Protein AF-A0A1G3RNL0-F1 (afdb_monomer)

Solvent-accessible surface area (backbone atoms only — not comparable to full-atom values): 10174 Å² total; per-residue (Å²): 135,89,79,86,76,79,91,71,85,85,84,81,86,77,84,69,40,74,34,88,89,33,79,65,44,71,43,81,41,53,29,42,68,69,70,47,73,47,51,53,19,25,31,24,12,44,39,77,86,66,29,38,40,76,25,49,76,77,45,77,43,79,58,47,67,22,69,52,71,56,36,68,46,67,45,64,49,88,63,15,36,33,31,75,53,41,44,34,38,33,44,87,83,47,48,31,38,37,73,46,82,38,38,24,44,66,50,32,53,29,39,43,37,44,79,72,19,38,34,38,42,28,46,74,59,44,37,53,68,72,23,56,31,38,34,36,29,20,44,29,38,58,34,32,24,74,47,64,40,44,18,79,82,40,50,64,39,50,27,34,57,29,21,27,32,29,48,93,49,31,17,38,82,87,38,77,54,52,75,70,56,57,71,55,34,47,100,51,40,44,69,93

Secondary structure (DSSP, 8-state):
-----------------EETTS--EEEEEEB-TTS-EEPTTBEEEE-TTS-EEE--S-EEEEEEE--SS--EEEEE-SS-SBPTT--EEE-SS-EEEE-SSSEEEESEEEEEETTTTEEEEEESSPPPTT-EEEEEE-BPEEEEESS-EETTT--EEEEEEEEEE-GGG-EETTEEPPHHHHHHS-TTEEE-

Nearest PDB structures (foldseek):
  8xqb-assembly1_N1  TM=5.635E-01  e=1.366E-01  Escherichia phage Lambda
  8hdt-assembly1_G  TM=2.704E-01  e=2.461E-01  uncultured cyanophage
  4wz9-assembly1_A  TM=2.207E-01  e=9.863E+00  Anopheles gambiae

Mean predicted aligned error: 10.69 Å

Structure (mmCIF, N/CA/C/O backbone):
data_AF-A0A1G3RNL0-F1
#
_entry.id   AF-A0A1G3RNL0-F1
#
loop_
_atom_site.group_PDB
_atom_site.id
_atom_site.type_symbol
_atom_site.label_atom_id
_atom_site.label_alt_id
_atom_site.label_comp_id
_atom_site.label_asym_id
_atom_site.label_entity_id
_atom_site.label_seq_id
_atom_site.pdbx_PDB_ins_code
_atom_site.Cartn_x
_atom_site.Cartn_y
_atom_site.Cartn_z
_atom_site.occupancy
_atom_site.B_iso_or_equiv
_atom_site.auth_seq_id
_atom_site.auth_comp_id
_atom_site.auth_asym_id
_atom_site.auth_atom_id
_atom_site.pdbx_PDB_model_num
ATOM 1 N N . MET A 1 1 ? -51.703 -22.933 29.403 1.00 53.62 1 MET A N 1
ATOM 2 C CA . MET A 1 1 ? -51.020 -23.002 28.096 1.00 53.62 1 MET A CA 1
ATOM 3 C C . MET A 1 1 ? -50.070 -21.824 28.064 1.00 53.62 1 MET A C 1
ATOM 5 O O . MET A 1 1 ? -50.552 -20.705 28.150 1.00 53.62 1 MET A O 1
ATOM 9 N N . ALA A 1 2 ? -48.761 -22.061 28.114 1.00 51.47 2 ALA A N 1
ATOM 10 C CA . ALA A 1 2 ? -47.782 -20.983 28.012 1.00 51.47 2 ALA A CA 1
ATOM 11 C C . ALA A 1 2 ? -47.508 -20.747 26.525 1.00 51.47 2 ALA A C 1
ATOM 13 O O . ALA A 1 2 ? -47.166 -21.686 25.808 1.00 51.47 2 ALA A O 1
ATOM 14 N N . PHE A 1 3 ? -47.751 -19.526 26.060 1.00 59.12 3 PHE A N 1
ATOM 15 C CA . PHE A 1 3 ? -47.470 -19.100 24.695 1.00 59.12 3 PHE A CA 1
ATOM 16 C C . PHE A 1 3 ? -46.176 -18.289 24.753 1.00 59.12 3 PHE A C 1
ATOM 18 O O . PHE A 1 3 ? -46.194 -17.131 25.164 1.00 59.12 3 PHE A O 1
ATOM 25 N N . ASP A 1 4 ? -45.054 -18.902 24.384 1.00 59.31 4 ASP A N 1
ATOM 26 C CA . ASP A 1 4 ? -43.797 -18.177 24.200 1.00 59.31 4 ASP A CA 1
ATOM 27 C C . ASP A 1 4 ? -43.849 -17.435 22.861 1.00 59.31 4 ASP A C 1
ATOM 29 O O . ASP A 1 4 ? -43.457 -17.943 21.809 1.00 59.31 4 ASP A O 1
ATOM 33 N N . ALA A 1 5 ? -44.390 -16.217 22.889 1.00 59.31 5 ALA A N 1
ATOM 34 C CA . ALA A 1 5 ? -44.370 -15.324 21.741 1.00 59.31 5 ALA A CA 1
ATOM 35 C C . ALA A 1 5 ? -42.960 -14.731 21.583 1.00 59.31 5 ALA A C 1
ATOM 37 O O . ALA A 1 5 ? -42.606 -13.746 22.229 1.00 59.31 5 ALA A O 1
ATOM 38 N N . LYS A 1 6 ? -42.140 -15.316 20.701 1.00 69.31 6 LYS A N 1
ATOM 39 C CA . LYS A 1 6 ? -40.926 -14.651 20.203 1.00 69.31 6 LYS A CA 1
ATOM 40 C C . LYS A 1 6 ? -41.342 -13.403 19.415 1.00 69.31 6 LYS A C 1
ATOM 42 O O . LYS A 1 6 ? -41.788 -13.509 18.278 1.00 69.31 6 LYS A O 1
ATOM 47 N N . LEU A 1 7 ? -41.181 -12.228 20.026 1.00 72.38 7 LEU A N 1
ATOM 48 C CA . LEU A 1 7 ? -41.525 -10.912 19.456 1.00 72.38 7 LEU A CA 1
ATOM 49 C C . LEU A 1 7 ? -40.508 -10.390 18.423 1.00 72.38 7 LEU A C 1
ATOM 51 O O . LEU A 1 7 ? -40.669 -9.295 17.893 1.00 72.38 7 LEU A O 1
ATOM 55 N N . GLY A 1 8 ? -39.471 -11.172 18.122 1.00 72.44 8 GLY A N 1
ATOM 56 C CA . GLY A 1 8 ? -38.464 -10.852 17.118 1.00 72.44 8 GLY A CA 1
ATOM 57 C C . GLY A 1 8 ? -37.102 -11.431 17.478 1.00 72.44 8 GLY A C 1
ATOM 58 O O . GLY A 1 8 ? -36.802 -11.698 18.641 1.00 72.44 8 GLY A O 1
ATOM 59 N N . THR A 1 9 ? -36.276 -11.640 16.462 1.00 71.00 9 THR A N 1
ATOM 60 C CA . THR A 1 9 ? -34.857 -11.968 16.611 1.00 71.00 9 THR A CA 1
ATOM 61 C C . THR A 1 9 ? -34.049 -10.776 16.133 1.00 71.00 9 THR A C 1
ATOM 63 O O . THR A 1 9 ? -34.143 -10.401 14.967 1.00 71.00 9 THR A O 1
ATOM 66 N N . GLN A 1 10 ? -33.261 -10.184 17.025 1.00 70.88 10 GLN A N 1
ATOM 67 C CA . GLN A 1 10 ? -32.266 -9.185 16.659 1.00 70.88 10 GLN A CA 1
ATOM 68 C C . GLN A 1 10 ? -30.926 -9.900 16.490 1.00 70.88 10 GLN A C 1
ATOM 70 O O . GLN A 1 10 ? -30.454 -10.559 17.414 1.00 70.88 10 GLN A O 1
ATOM 75 N N . SER A 1 11 ? -30.339 -9.800 15.301 1.00 64.19 11 SER A N 1
ATOM 76 C CA . SER A 1 11 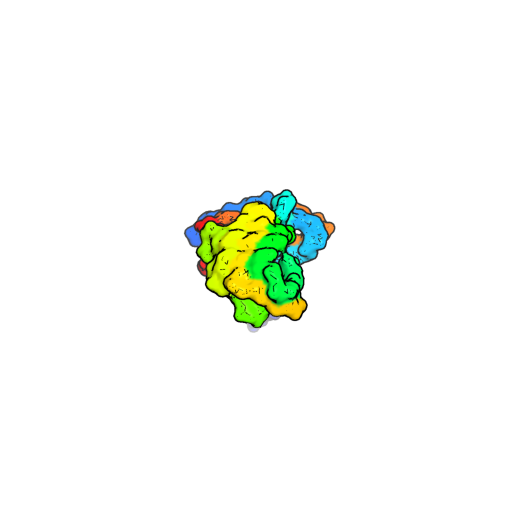? -28.976 -10.262 15.057 1.00 64.19 11 SER A CA 1
ATOM 77 C C . SER A 1 11 ? -28.041 -9.078 15.246 1.00 64.19 11 SER A C 1
ATOM 79 O O . SER A 1 11 ? -28.115 -8.112 14.489 1.00 64.19 11 SER A O 1
ATOM 81 N N . VAL A 1 12 ? -27.186 -9.139 16.261 1.00 66.19 12 VAL A N 1
ATOM 82 C CA . VAL A 1 12 ? -26.101 -8.174 16.454 1.00 66.19 12 VAL A CA 1
ATOM 83 C C . VAL A 1 12 ? -24.863 -8.785 15.813 1.00 66.19 12 VAL A C 1
ATOM 85 O O . VAL A 1 12 ? -24.339 -9.780 16.305 1.00 66.19 12 VAL A O 1
ATOM 88 N N . ILE A 1 13 ? -24.442 -8.235 14.676 1.00 63.00 13 ILE A N 1
ATOM 89 C CA . ILE A 1 13 ? -23.173 -8.603 14.045 1.00 63.00 13 ILE A CA 1
ATOM 90 C C . ILE A 1 13 ? -22.143 -7.619 14.585 1.00 63.00 13 ILE A C 1
ATOM 92 O O . ILE A 1 13 ? -21.995 -6.524 14.048 1.00 63.00 13 ILE A O 1
ATOM 96 N N . ASP A 1 14 ? -21.490 -7.985 15.684 1.00 66.62 14 ASP A N 1
ATOM 97 C CA . ASP A 1 14 ? -20.349 -7.226 16.185 1.00 66.62 14 ASP A CA 1
ATOM 98 C C . ASP A 1 14 ? -19.080 -7.723 15.484 1.00 66.62 14 ASP A C 1
ATOM 100 O O . ASP A 1 14 ? -18.771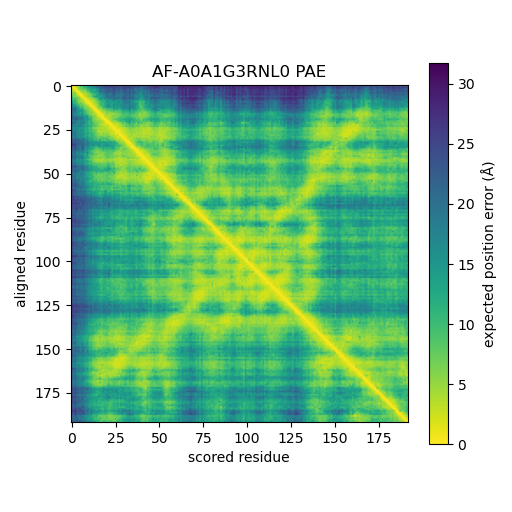 -8.919 15.501 1.00 66.62 14 ASP A O 1
ATOM 104 N N . LYS A 1 15 ? -18.372 -6.819 14.805 1.00 70.56 15 LYS A N 1
ATOM 105 C CA . LYS A 1 15 ? -17.117 -7.146 14.121 1.00 70.56 15 LYS A CA 1
ATOM 106 C C . LYS A 1 15 ? -15.966 -6.888 15.077 1.00 70.56 15 LYS A C 1
ATOM 108 O O . LYS A 1 15 ? -15.415 -5.791 15.132 1.00 70.56 15 LYS A O 1
ATOM 113 N N . GLN A 1 16 ? -15.589 -7.916 15.826 1.00 76.94 16 GLN A N 1
ATOM 114 C CA . GLN A 1 16 ? -14.425 -7.840 16.695 1.00 76.94 16 GLN A CA 1
A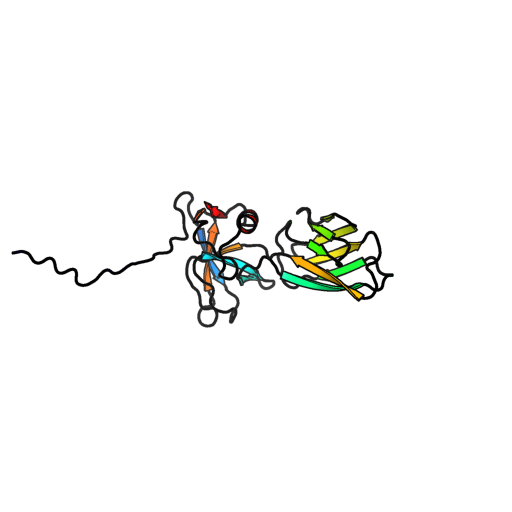TOM 115 C C . GLN A 1 16 ? -13.138 -7.839 15.857 1.00 76.94 16 GLN A C 1
ATOM 117 O O . GLN A 1 16 ? -12.805 -8.828 15.206 1.00 76.94 16 GLN A O 1
ATOM 122 N N . ILE A 1 17 ? -12.409 -6.722 15.885 1.00 78.38 17 ILE A N 1
ATOM 123 C CA . ILE A 1 17 ? -11.127 -6.578 15.177 1.00 78.38 17 ILE A CA 1
ATOM 124 C C . ILE A 1 17 ? -9.950 -7.022 16.052 1.00 78.38 17 ILE A C 1
ATOM 126 O O . ILE A 1 17 ? -9.001 -7.613 15.549 1.00 78.38 17 ILE A O 1
ATOM 130 N N . ILE A 1 18 ? -10.012 -6.774 17.364 1.00 78.81 18 ILE A N 1
ATOM 131 C CA . ILE A 1 18 ? -8.923 -7.079 18.301 1.00 78.81 18 ILE A CA 1
ATOM 132 C C . ILE A 1 18 ? -9.018 -8.532 18.769 1.00 78.81 18 ILE A C 1
ATOM 134 O O . ILE A 1 18 ? -10.003 -8.926 19.402 1.00 78.81 18 ILE A O 1
ATOM 138 N N . ASN A 1 19 ? -7.960 -9.302 18.529 1.00 78.75 19 ASN A N 1
ATOM 139 C CA . ASN A 1 19 ? -7.766 -10.611 19.134 1.00 78.75 19 ASN A CA 1
ATOM 140 C C . ASN A 1 19 ? -7.051 -10.433 20.490 1.00 78.75 19 ASN A C 1
ATOM 142 O O . ASN A 1 19 ? -6.077 -9.693 20.590 1.00 78.75 19 ASN A O 1
ATOM 146 N N . GLY A 1 20 ? -7.533 -11.102 21.542 1.00 77.69 20 GLY A N 1
ATOM 147 C CA . GLY A 1 20 ? -6.965 -11.019 22.895 1.00 77.69 20 GLY A CA 1
ATOM 148 C C . GLY A 1 20 ? -5.674 -11.818 23.111 1.00 77.69 20 GLY A C 1
ATOM 149 O O . GLY A 1 20 ? -5.207 -11.894 24.244 1.00 77.69 20 GLY A O 1
ATOM 150 N N . THR A 1 21 ? -5.113 -12.434 22.065 1.00 81.56 21 THR A N 1
ATOM 151 C CA . THR A 1 21 ? -3.887 -13.249 22.149 1.00 81.56 21 THR A CA 1
ATOM 152 C C . THR A 1 21 ? -2.658 -12.399 22.480 1.00 81.56 21 THR A C 1
ATOM 154 O O . THR A 1 21 ? -1.793 -12.844 23.232 1.00 81.56 21 THR A O 1
ATOM 157 N N . HIS A 1 22 ? -2.602 -11.159 21.987 1.00 75.44 22 HIS A N 1
ATOM 158 C CA . HIS A 1 22 ? -1.606 -10.166 22.376 1.00 75.44 22 HIS A CA 1
ATOM 159 C C . HIS A 1 22 ? -2.281 -8.819 22.673 1.00 75.44 22 HIS A C 1
ATOM 161 O O . HIS A 1 22 ? -3.172 -8.420 21.917 1.00 75.44 22 HIS A O 1
ATOM 167 N N . PRO A 1 23 ? -1.866 -8.083 23.727 1.00 79.62 23 PRO A N 1
ATOM 168 C CA . PRO A 1 23 ? -2.408 -6.760 24.013 1.00 79.62 23 PRO A CA 1
ATOM 169 C C . PRO A 1 23 ? -2.321 -5.848 22.788 1.00 79.62 23 PRO A C 1
ATOM 171 O O . PRO A 1 23 ? -1.245 -5.678 22.208 1.00 79.62 23 PRO A O 1
ATOM 174 N N . ALA A 1 24 ? -3.460 -5.272 22.404 1.00 82.31 24 ALA A N 1
ATOM 175 C CA . ALA A 1 24 ? -3.522 -4.309 21.320 1.00 82.31 24 ALA A CA 1
ATOM 176 C C . ALA A 1 24 ? -3.282 -2.889 21.840 1.00 82.31 24 ALA A C 1
ATOM 178 O O . ALA A 1 24 ? -3.917 -2.459 22.806 1.00 82.31 24 ALA A O 1
ATOM 179 N N . ILE A 1 25 ? -2.392 -2.152 21.177 1.00 83.44 25 ILE A N 1
ATOM 180 C CA . ILE A 1 25 ? -2.199 -0.720 21.400 1.00 83.44 25 ILE A CA 1
ATOM 181 C C . ILE A 1 25 ? -2.961 0.015 20.305 1.00 83.44 25 ILE A C 1
ATOM 183 O O . ILE A 1 25 ? -2.643 -0.096 19.120 1.00 83.44 25 ILE A O 1
ATOM 187 N N . VAL A 1 26 ? -3.981 0.761 20.727 1.00 86.19 26 VAL A N 1
ATOM 188 C CA . VAL A 1 26 ? -4.791 1.605 19.849 1.00 86.19 26 VAL A CA 1
ATOM 189 C C . VAL A 1 26 ? -4.371 3.049 20.061 1.00 86.19 26 VAL A C 1
ATOM 191 O O . VAL A 1 26 ? -4.507 3.569 21.170 1.00 86.19 26 VAL A O 1
ATOM 194 N N . LEU A 1 27 ? -3.888 3.693 19.004 1.00 83.69 27 LEU A N 1
ATOM 195 C CA . LEU A 1 27 ? -3.550 5.111 19.011 1.00 83.69 27 LEU A CA 1
ATOM 196 C C . LEU A 1 27 ? -4.592 5.903 18.210 1.00 83.69 27 LEU A C 1
ATOM 198 O O . LEU A 1 27 ? -5.032 5.440 17.153 1.00 83.69 27 LEU A O 1
ATOM 202 N N . PRO A 1 28 ? -5.017 7.079 18.701 1.00 84.19 28 PRO A N 1
ATOM 203 C CA . PRO A 1 28 ? -5.687 8.054 17.859 1.00 84.19 28 PRO A CA 1
ATOM 204 C C . PRO A 1 28 ? -4.645 8.658 16.914 1.00 84.19 28 PRO A C 1
ATOM 206 O O . PRO A 1 28 ? -3.642 9.202 17.375 1.00 84.19 28 PRO A O 1
ATOM 209 N N . LEU A 1 29 ? -4.867 8.529 15.613 1.00 83.38 29 LEU A N 1
ATOM 210 C CA . LEU A 1 29 ? -4.020 9.119 14.581 1.00 83.38 29 LEU A CA 1
ATOM 211 C C . LEU A 1 29 ? -4.857 10.049 13.710 1.00 83.38 29 LEU A C 1
ATOM 213 O O . LEU A 1 29 ? -6.042 9.787 13.477 1.00 83.38 29 LEU A O 1
ATOM 217 N N . ASP A 1 30 ? -4.229 11.125 13.250 1.00 84.44 30 ASP A N 1
ATOM 218 C CA . ASP A 1 30 ? -4.857 12.081 12.350 1.00 84.44 30 ASP A CA 1
ATOM 219 C C . ASP A 1 30 ? -5.070 11.428 10.983 1.00 84.44 30 ASP A C 1
ATOM 221 O O . ASP A 1 30 ? -4.194 10.753 10.442 1.00 84.44 30 ASP A O 1
ATOM 225 N N . MET A 1 31 ? -6.280 11.567 10.458 1.00 80.06 31 MET A N 1
ATOM 226 C CA . MET A 1 31 ? -6.686 11.027 9.169 1.00 80.06 31 MET A CA 1
ATOM 227 C C . MET A 1 31 ? -6.782 12.153 8.160 1.00 80.06 31 MET A C 1
ATOM 229 O O . MET A 1 31 ? -7.230 13.256 8.486 1.00 80.06 31 MET A O 1
ATOM 233 N N . LYS A 1 32 ? -6.425 11.848 6.916 1.00 80.00 32 LYS A N 1
ATOM 234 C CA . LYS A 1 32 ? -6.533 12.805 5.822 1.00 80.00 32 LYS A CA 1
ATOM 235 C C . LYS A 1 32 ? -7.990 13.230 5.652 1.00 80.00 32 LYS A C 1
ATOM 237 O O . LYS A 1 32 ? -8.865 12.382 5.469 1.00 80.00 32 LYS A O 1
ATOM 242 N N . ALA A 1 33 ? -8.241 14.535 5.719 1.00 71.62 33 ALA A N 1
ATOM 243 C CA . ALA A 1 33 ? -9.573 15.091 5.506 1.00 71.62 33 ALA A CA 1
ATOM 244 C C . ALA A 1 33 ? -10.078 14.769 4.087 1.00 71.62 33 ALA A C 1
ATOM 246 O O . ALA A 1 33 ? -9.291 14.719 3.142 1.00 71.62 33 ALA A O 1
ATOM 247 N N . ASP A 1 34 ? -11.388 14.551 3.953 1.00 71.44 34 ASP A N 1
ATOM 248 C CA . ASP A 1 34 ? -12.074 14.284 2.677 1.00 71.44 34 ASP A CA 1
ATOM 249 C C . ASP A 1 34 ? -11.615 13.021 1.918 1.00 71.44 34 ASP A C 1
ATOM 251 O O . ASP A 1 34 ? -11.899 12.856 0.732 1.00 71.44 34 ASP A O 1
ATOM 255 N N . ASN A 1 35 ? -10.981 12.070 2.602 1.00 67.19 35 ASN A N 1
ATOM 256 C CA . ASN A 1 35 ? -10.551 10.788 2.038 1.00 67.19 35 ASN A CA 1
ATOM 257 C C . ASN A 1 35 ? -11.654 9.699 2.034 1.00 67.19 35 ASN A C 1
ATOM 259 O O . ASN A 1 35 ? -11.375 8.500 1.995 1.00 67.19 35 ASN A O 1
ATOM 263 N N . GLY A 1 36 ? -12.925 10.102 2.116 1.00 72.06 36 GLY A N 1
ATOM 264 C CA . GLY A 1 36 ? -14.083 9.206 2.156 1.00 72.06 36 GLY A CA 1
ATOM 265 C C . GLY A 1 36 ? -14.341 8.531 3.513 1.00 72.06 36 GLY A C 1
ATOM 266 O O . GLY A 1 36 ? -13.799 8.903 4.556 1.00 72.06 36 GLY A O 1
ATOM 267 N N . SER A 1 37 ? -15.235 7.542 3.526 1.00 74.69 37 SER A N 1
ATOM 268 C CA . SER A 1 37 ? -15.530 6.747 4.725 1.00 74.69 37 SER A CA 1
ATOM 269 C C . SER A 1 37 ? -14.654 5.496 4.767 1.00 74.69 37 SER A C 1
ATOM 271 O O . SER A 1 37 ? -14.747 4.645 3.884 1.00 74.69 37 SER A O 1
ATOM 273 N N . ILE A 1 38 ? -13.837 5.370 5.812 1.00 79.88 38 ILE A N 1
ATOM 274 C CA . ILE A 1 38 ? -12.960 4.220 6.051 1.00 79.88 38 ILE A CA 1
ATOM 275 C C . ILE A 1 38 ? -13.669 3.277 7.023 1.00 79.88 38 ILE A C 1
ATOM 277 O O . ILE A 1 38 ? -14.066 3.678 8.119 1.00 79.88 38 ILE A O 1
ATOM 281 N N . ASN A 1 39 ? -13.871 2.024 6.618 1.00 79.75 39 ASN A N 1
ATOM 282 C CA . ASN A 1 39 ? -14.649 1.058 7.395 1.00 79.75 39 ASN A CA 1
ATOM 283 C C . ASN A 1 39 ? -13.854 0.472 8.571 1.00 79.75 39 ASN A C 1
ATOM 285 O O . ASN A 1 39 ? -12.629 0.370 8.535 1.00 79.75 39 ASN A O 1
ATOM 289 N N . VAL A 1 40 ? -14.563 0.008 9.605 1.00 78.94 40 VAL A N 1
ATOM 290 C CA . VAL A 1 40 ? -13.962 -0.821 10.660 1.00 78.94 40 VAL A CA 1
ATOM 291 C C . VAL A 1 40 ? -13.281 -2.058 10.063 1.00 78.94 40 VAL A C 1
ATOM 293 O O . VAL A 1 40 ? -13.846 -2.730 9.198 1.00 78.94 40 VAL A O 1
ATOM 296 N N . GLY A 1 41 ? -12.068 -2.356 10.529 1.00 76.31 41 GLY A N 1
ATOM 297 C CA . GLY A 1 41 ? -11.235 -3.438 10.008 1.00 76.31 41 GLY A CA 1
ATOM 298 C C . GLY A 1 41 ? -10.428 -3.066 8.764 1.00 76.31 41 GLY A C 1
ATOM 299 O O . GLY A 1 41 ? -9.632 -3.880 8.309 1.00 76.31 41 GLY A O 1
ATOM 300 N N . GLN A 1 42 ? -10.583 -1.859 8.213 1.00 81.75 42 GLN A N 1
ATOM 301 C CA . GLN A 1 42 ? -9.798 -1.440 7.058 1.00 81.75 42 GLN A CA 1
ATOM 302 C C . GLN A 1 42 ? -8.342 -1.154 7.450 1.00 81.75 42 GLN A C 1
ATOM 304 O O . GLN A 1 42 ? -8.071 -0.478 8.448 1.00 81.75 42 GLN A O 1
ATOM 309 N N . MET A 1 43 ? -7.414 -1.695 6.663 1.00 82.00 43 MET A N 1
ATOM 310 C CA . MET A 1 43 ? -5.992 -1.404 6.746 1.00 82.00 43 MET A CA 1
ATOM 311 C C . MET A 1 43 ? -5.739 0.035 6.338 1.00 82.00 43 MET A C 1
ATOM 313 O O . MET A 1 43 ? -6.362 0.568 5.413 1.00 82.00 43 MET A O 1
ATOM 317 N N . VAL A 1 44 ? -4.790 0.646 7.026 1.00 83.88 44 VAL A N 1
ATOM 318 C CA . VAL A 1 44 ? -4.396 2.016 6.761 1.00 83.88 44 VAL A CA 1
ATOM 319 C C . VAL A 1 44 ? -2.900 2.170 6.648 1.00 83.88 44 VAL A C 1
ATOM 321 O O . VAL A 1 44 ? -2.134 1.438 7.271 1.00 83.88 44 VAL A O 1
ATOM 324 N N . ALA A 1 45 ? -2.515 3.151 5.849 1.00 82.19 45 ALA A N 1
ATOM 325 C CA . ALA A 1 45 ? -1.151 3.577 5.620 1.00 82.19 45 ALA A CA 1
ATOM 326 C C . ALA A 1 45 ? -1.023 5.066 5.956 1.00 82.19 45 ALA A C 1
ATOM 328 O O . ALA A 1 45 ? -2.022 5.784 6.023 1.00 82.19 45 ALA A O 1
ATOM 329 N N . LYS A 1 46 ? 0.205 5.533 6.173 1.00 80.94 46 LYS A N 1
ATOM 330 C CA . LYS A 1 46 ? 0.492 6.971 6.225 1.00 80.94 46 LYS A CA 1
ATOM 331 C C . LYS A 1 46 ? 0.745 7.492 4.821 1.00 80.94 46 LYS A C 1
ATOM 333 O O . LYS A 1 46 ? 1.381 6.809 4.022 1.00 80.94 46 LYS A O 1
ATOM 338 N N . ASP A 1 47 ? 0.274 8.699 4.553 1.00 78.00 47 ASP A N 1
ATOM 339 C CA . ASP A 1 47 ? 0.652 9.451 3.368 1.00 78.00 47 ASP A CA 1
ATOM 340 C C . ASP A 1 47 ? 1.929 10.278 3.596 1.00 78.00 47 ASP A C 1
ATOM 342 O O . ASP A 1 47 ? 2.544 10.271 4.670 1.00 78.00 47 ASP A O 1
ATOM 346 N N . SER A 1 48 ? 2.313 11.024 2.563 1.00 68.50 48 SER A N 1
ATOM 347 C CA . SER A 1 48 ? 3.482 11.900 2.537 1.00 68.50 48 SER A CA 1
ATOM 348 C C . SER A 1 48 ? 3.478 13.017 3.586 1.00 68.50 48 SER A C 1
ATOM 350 O O . SER A 1 48 ? 4.549 13.514 3.946 1.00 68.50 48 SER A O 1
ATOM 352 N N . ASN A 1 49 ? 2.301 13.403 4.084 1.00 71.69 49 ASN A N 1
ATOM 353 C CA . ASN A 1 49 ? 2.123 14.406 5.131 1.00 71.69 49 ASN A CA 1
ATOM 354 C C . ASN A 1 49 ? 2.093 13.781 6.535 1.00 71.69 49 ASN A C 1
ATOM 356 O O . ASN A 1 49 ? 2.112 14.507 7.528 1.00 71.69 49 ASN A O 1
ATOM 360 N N . GLY A 1 50 ? 2.107 12.447 6.625 1.00 71.88 50 GLY A N 1
ATOM 361 C CA . GLY A 1 50 ? 1.959 11.703 7.871 1.00 71.88 50 GLY A CA 1
ATOM 362 C C . GLY A 1 50 ? 0.503 11.473 8.276 1.00 71.88 50 GLY A C 1
ATOM 363 O O . GLY A 1 50 ? 0.276 10.929 9.359 1.00 71.88 50 GLY A O 1
ATOM 364 N N . ASP A 1 51 ? -0.452 11.842 7.419 1.00 81.94 51 ASP A N 1
ATOM 365 C CA . ASP A 1 51 ? -1.875 11.626 7.647 1.00 81.94 51 ASP A CA 1
ATOM 366 C C . ASP A 1 51 ? -2.253 10.186 7.294 1.00 81.94 51 ASP A C 1
ATOM 368 O O . ASP A 1 51 ? -1.702 9.568 6.380 1.00 81.94 51 ASP A O 1
ATOM 372 N N . ILE A 1 52 ? -3.226 9.636 8.012 1.00 82.12 52 ILE A N 1
ATOM 373 C CA . ILE A 1 52 ? -3.707 8.281 7.773 1.00 82.12 52 ILE A CA 1
ATOM 374 C C . ILE A 1 52 ? -4.661 8.246 6.576 1.00 82.12 52 ILE A C 1
ATOM 376 O O . ILE A 1 52 ? -5.660 8.969 6.519 1.00 82.12 52 ILE A O 1
ATOM 380 N N . VAL A 1 53 ? -4.358 7.351 5.635 1.00 82.25 53 VAL A N 1
ATOM 381 C CA . VAL A 1 53 ? -5.134 7.054 4.430 1.00 82.25 53 VAL A CA 1
ATOM 382 C C . VAL A 1 53 ? -5.449 5.560 4.341 1.00 82.25 53 VAL A C 1
ATOM 384 O O . VAL A 1 53 ? -4.815 4.732 4.998 1.00 82.25 53 VAL A O 1
ATOM 387 N N . ALA A 1 54 ? -6.444 5.197 3.530 1.00 80.31 54 ALA A N 1
ATOM 388 C CA . ALA A 1 54 ? -6.702 3.798 3.206 1.00 80.31 54 ALA A CA 1
ATOM 389 C C . ALA A 1 54 ? -5.441 3.154 2.607 1.00 80.31 54 ALA A C 1
ATOM 391 O O . ALA A 1 54 ? -4.808 3.736 1.729 1.00 80.31 54 ALA A O 1
ATOM 392 N N . TYR A 1 55 ? -5.073 1.971 3.101 1.00 80.94 55 TYR A N 1
ATOM 393 C CA . TYR A 1 55 ? -4.001 1.192 2.491 1.00 80.94 55 TYR A CA 1
ATOM 394 C C . TYR A 1 55 ? -4.468 0.689 1.125 1.00 80.94 55 TYR A C 1
ATOM 396 O O . TYR A 1 55 ? -5.567 0.133 1.006 1.00 80.94 55 TYR A O 1
ATOM 404 N N . ASP A 1 56 ? -3.604 0.901 0.141 1.00 76.81 56 ASP A N 1
ATOM 405 C CA . ASP A 1 56 ? -3.738 0.430 -1.225 1.00 76.81 56 ASP A CA 1
ATOM 406 C C . ASP A 1 56 ? -2.483 -0.378 -1.568 1.00 76.81 56 ASP A C 1
ATOM 408 O O . ASP A 1 56 ? -1.360 0.009 -1.210 1.00 76.81 56 ASP A O 1
ATOM 412 N N . ASN A 1 57 ? -2.706 -1.540 -2.170 1.00 75.06 57 ASN A N 1
ATOM 413 C CA . ASN A 1 57 ? -1.682 -2.516 -2.501 1.00 75.06 57 ASN A CA 1
ATOM 414 C C . ASN A 1 57 ? -1.375 -2.595 -3.997 1.00 75.06 57 ASN A C 1
ATOM 416 O O . ASN A 1 57 ? -0.482 -3.362 -4.356 1.00 75.06 57 ASN A O 1
ATOM 420 N N . ASP A 1 58 ? -2.087 -1.827 -4.822 1.00 73.56 58 ASP A N 1
ATOM 421 C CA . ASP A 1 58 ? -2.007 -1.882 -6.280 1.00 73.56 58 ASP A CA 1
ATOM 422 C C . ASP A 1 58 ? -2.021 -0.462 -6.867 1.00 73.56 58 ASP A C 1
ATOM 424 O O . ASP A 1 58 ? -2.913 -0.064 -7.616 1.00 73.56 58 ASP A O 1
ATOM 428 N N . ILE A 1 59 ? -1.054 0.357 -6.439 1.00 79.00 59 ILE A N 1
ATOM 429 C CA . ILE A 1 59 ? -0.905 1.722 -6.940 1.00 79.00 59 ILE A CA 1
ATOM 430 C C . ILE A 1 59 ? -0.052 1.667 -8.198 1.00 79.00 59 ILE A C 1
ATOM 432 O O . ILE A 1 59 ? 1.147 1.400 -8.126 1.00 79.00 59 ILE A O 1
ATOM 436 N N . GLU A 1 60 ? -0.677 1.942 -9.336 1.00 80.00 60 GLU A N 1
ATOM 437 C CA . GLU A 1 60 ? -0.007 2.077 -10.625 1.00 80.00 60 GLU A CA 1
ATOM 438 C C . GLU A 1 60 ? 0.414 3.535 -10.850 1.00 80.00 60 GLU A C 1
ATOM 440 O O . GLU A 1 60 ? -0.389 4.465 -10.736 1.00 80.00 60 GLU A O 1
ATOM 445 N N . GLU A 1 61 ? 1.684 3.740 -11.186 1.00 80.38 61 GLU A N 1
ATOM 446 C CA . GLU A 1 61 ? 2.238 5.036 -11.552 1.00 80.38 61 GLU A CA 1
ATOM 447 C C . GLU A 1 61 ? 3.090 4.916 -12.813 1.00 80.38 61 GLU A C 1
ATOM 449 O O . GLU A 1 61 ? 3.980 4.072 -12.918 1.00 80.38 61 GLU A O 1
ATOM 454 N N . ASP A 1 62 ? 2.808 5.786 -13.776 1.00 82.06 62 ASP A N 1
ATOM 455 C CA . ASP A 1 62 ? 3.563 5.865 -15.018 1.00 82.06 62 ASP A CA 1
ATOM 456 C C . ASP A 1 62 ? 4.908 6.576 -14.780 1.00 82.06 62 ASP A C 1
ATOM 458 O O . ASP A 1 62 ? 4.965 7.707 -14.286 1.00 82.06 62 ASP A O 1
ATOM 462 N N . LEU A 1 63 ? 6.006 5.899 -15.124 1.00 79.81 63 LEU A N 1
ATOM 463 C CA . LEU A 1 63 ? 7.364 6.447 -15.096 1.00 79.81 63 LEU A CA 1
ATOM 464 C C . LEU A 1 63 ? 7.756 7.099 -16.432 1.00 79.81 63 LEU A C 1
ATOM 466 O O . LEU A 1 63 ? 8.782 7.789 -16.490 1.00 79.81 63 LEU A O 1
ATOM 470 N N . GLY A 1 64 ? 6.954 6.902 -17.481 1.00 80.12 64 GLY A N 1
ATOM 471 C CA . GLY A 1 64 ? 7.090 7.501 -18.801 1.00 80.12 64 GLY A CA 1
ATOM 472 C C . GLY A 1 64 ? 7.168 6.482 -19.940 1.00 80.12 64 GLY A C 1
ATOM 473 O O . GLY A 1 64 ? 7.231 5.272 -19.742 1.00 80.12 64 GLY A O 1
ATOM 474 N N . ASP A 1 65 ? 7.232 7.002 -21.165 1.00 77.31 65 ASP A N 1
ATOM 475 C CA . ASP A 1 65 ? 7.301 6.194 -22.383 1.00 77.31 65 ASP A CA 1
ATOM 476 C C . ASP A 1 65 ? 8.742 5.849 -22.793 1.00 77.31 65 ASP A C 1
ATOM 478 O O . ASP A 1 65 ? 9.642 6.697 -22.800 1.00 77.31 65 ASP A O 1
ATOM 482 N N . GLY A 1 66 ? 8.940 4.613 -23.249 1.00 71.75 66 GLY A N 1
ATOM 483 C CA . GLY A 1 66 ? 10.144 4.160 -23.932 1.00 71.75 66 GLY A CA 1
ATOM 484 C C . GLY A 1 66 ? 10.361 4.845 -25.282 1.00 71.75 66 GLY A C 1
ATOM 485 O O . GLY A 1 66 ? 9.435 5.009 -26.078 1.00 71.75 66 GLY A O 1
ATOM 486 N N . ASP A 1 67 ? 11.606 5.204 -25.597 1.00 72.69 67 ASP A N 1
ATOM 487 C CA . ASP A 1 67 ? 11.996 5.800 -26.884 1.00 72.69 67 ASP A CA 1
ATOM 488 C C . ASP A 1 67 ? 12.938 4.905 -27.717 1.00 72.69 67 ASP A C 1
ATOM 490 O O . ASP A 1 67 ? 13.464 5.342 -28.742 1.00 72.69 67 ASP A O 1
ATOM 494 N N . ALA A 1 68 ? 13.144 3.646 -27.304 1.00 70.19 68 ALA A N 1
ATOM 495 C CA . ALA A 1 68 ? 14.111 2.702 -27.875 1.00 70.19 68 ALA A CA 1
ATOM 496 C C . ALA A 1 68 ? 15.592 3.140 -27.815 1.00 70.19 68 ALA A C 1
ATOM 498 O O . ALA A 1 68 ? 16.439 2.519 -28.464 1.00 70.19 68 ALA A O 1
ATOM 499 N N . ALA A 1 69 ? 15.931 4.163 -27.023 1.00 71.12 69 ALA A N 1
ATOM 500 C CA . ALA A 1 69 ? 17.301 4.642 -26.824 1.00 71.12 69 ALA A CA 1
ATOM 501 C C . ALA A 1 69 ? 17.673 4.831 -25.342 1.00 71.12 69 ALA A C 1
ATOM 503 O O . ALA A 1 69 ? 18.837 4.666 -24.967 1.00 71.12 69 ALA A O 1
ATOM 504 N N . VAL A 1 70 ? 16.706 5.175 -24.497 1.00 75.19 70 VAL A N 1
ATOM 505 C CA . VAL A 1 70 ? 16.878 5.420 -23.070 1.00 75.19 70 VAL A CA 1
ATOM 506 C C . VAL A 1 70 ? 16.642 4.127 -22.303 1.00 75.19 70 VAL A C 1
ATOM 508 O O . VAL A 1 70 ? 15.548 3.580 -22.256 1.00 75.19 70 VAL A O 1
ATOM 511 N N . GLU A 1 71 ? 17.702 3.645 -21.665 1.00 79.31 71 GLU A N 1
ATOM 512 C CA . GLU A 1 71 ? 17.653 2.466 -20.794 1.00 79.31 71 GLU A CA 1
ATOM 513 C C . GLU A 1 71 ? 17.308 2.829 -19.344 1.00 79.31 71 GLU A C 1
ATOM 515 O O . GLU A 1 71 ? 17.065 1.933 -18.543 1.00 79.31 71 GLU A O 1
ATOM 520 N N . ARG A 1 72 ? 17.346 4.121 -18.975 1.00 80.44 72 ARG A N 1
ATOM 521 C CA . ARG A 1 72 ? 17.171 4.594 -17.594 1.00 80.44 72 ARG A CA 1
ATOM 522 C C . ARG A 1 72 ? 15.947 5.475 -17.420 1.00 80.44 72 ARG A C 1
ATOM 524 O O . ARG A 1 72 ? 15.874 6.545 -18.015 1.00 80.44 72 ARG A O 1
ATOM 531 N N . PHE A 1 73 ? 15.107 5.089 -16.473 1.00 81.50 73 PHE A N 1
ATOM 532 C CA . PHE A 1 73 ? 13.930 5.830 -16.049 1.00 81.50 73 PHE A CA 1
ATOM 533 C C . PHE A 1 73 ? 14.079 6.179 -14.575 1.00 81.50 73 PHE A C 1
ATOM 535 O O . PHE A 1 73 ? 14.512 5.359 -13.764 1.00 81.50 73 PHE A O 1
ATOM 542 N N . THR A 1 74 ? 13.767 7.421 -14.224 1.00 83.62 74 THR A N 1
ATOM 543 C CA . THR A 1 74 ? 13.795 7.883 -12.836 1.00 83.62 74 THR A CA 1
ATOM 544 C C . THR A 1 74 ? 12.504 8.606 -12.532 1.00 83.62 74 THR A C 1
ATOM 546 O O . THR A 1 74 ? 12.133 9.513 -13.276 1.00 83.62 74 THR A O 1
ATOM 549 N N . GLY A 1 75 ? 11.874 8.249 -11.421 1.00 80.00 75 GLY A N 1
ATOM 550 C CA . GLY A 1 75 ? 10.629 8.845 -10.959 1.00 80.00 75 GLY A CA 1
ATOM 551 C C . GLY A 1 75 ? 10.633 9.059 -9.452 1.00 80.00 75 GLY A C 1
ATOM 552 O O . GLY A 1 75 ? 11.548 8.639 -8.734 1.00 80.00 75 GLY A O 1
ATOM 553 N N . ILE A 1 76 ? 9.601 9.740 -8.972 1.00 80.50 76 ILE A N 1
ATOM 554 C CA . ILE A 1 76 ? 9.302 9.853 -7.548 1.00 80.50 76 ILE A CA 1
ATOM 555 C C . ILE A 1 76 ? 7.882 9.347 -7.387 1.00 80.50 76 ILE A C 1
ATOM 557 O O . ILE A 1 76 ? 6.970 9.985 -7.896 1.00 80.50 76 ILE A O 1
ATOM 561 N N . LEU A 1 77 ? 7.726 8.235 -6.675 1.00 79.50 77 LEU A N 1
ATOM 562 C CA . LEU A 1 77 ? 6.427 7.650 -6.398 1.00 79.50 77 LEU A CA 1
ATOM 563 C C . LEU A 1 77 ? 5.594 8.614 -5.547 1.00 79.50 77 LEU A C 1
ATOM 565 O O . LEU A 1 77 ? 6.066 9.115 -4.518 1.00 79.50 77 LEU A O 1
ATOM 569 N N . ALA A 1 78 ? 4.361 8.879 -5.968 1.00 69.62 78 ALA A N 1
ATOM 570 C CA . ALA A 1 78 ? 3.503 9.891 -5.358 1.00 69.62 78 ALA A CA 1
ATOM 571 C C . ALA A 1 78 ? 3.047 9.513 -3.938 1.00 69.62 78 ALA A C 1
ATOM 573 O O . ALA A 1 78 ? 2.800 10.390 -3.103 1.00 69.62 78 ALA A O 1
ATOM 574 N N . SER A 1 79 ? 2.958 8.211 -3.650 1.00 66.00 79 SER A N 1
ATOM 575 C CA . SER A 1 79 ? 2.561 7.697 -2.337 1.00 66.00 79 SER A CA 1
ATOM 576 C C . SER A 1 79 ? 3.755 7.082 -1.605 1.00 66.00 79 SER A C 1
ATOM 578 O O . SER A 1 79 ? 4.235 6.005 -1.940 1.00 66.00 79 SER A O 1
ATOM 580 N N . TYR A 1 80 ? 4.246 7.790 -0.590 1.00 67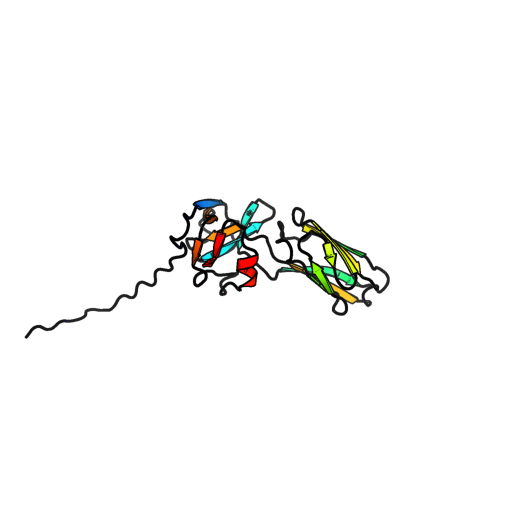.25 80 TYR A N 1
ATOM 581 C CA . TYR A 1 80 ? 5.319 7.344 0.297 1.00 67.25 80 TYR A CA 1
ATOM 582 C C . TYR A 1 80 ? 4.894 7.518 1.762 1.00 67.25 80 TYR A C 1
ATOM 584 O O . TYR A 1 80 ? 4.161 8.465 2.060 1.00 67.25 80 TYR A O 1
ATOM 592 N N . PRO A 1 81 ? 5.372 6.669 2.695 1.00 73.38 81 PRO A N 1
ATOM 593 C CA . PRO A 1 81 ? 6.373 5.604 2.533 1.00 73.38 81 PRO A CA 1
ATOM 594 C C . PRO A 1 81 ? 5.859 4.342 1.818 1.00 73.38 81 PRO A C 1
ATOM 596 O O . PRO A 1 81 ? 4.748 3.880 2.069 1.00 73.38 81 PRO A O 1
ATOM 599 N N . VAL A 1 82 ? 6.709 3.756 0.971 1.00 78.69 82 VAL A N 1
ATOM 600 C CA . VAL A 1 82 ? 6.414 2.536 0.194 1.00 78.69 82 VAL A CA 1
ATOM 601 C C . VAL A 1 82 ? 6.724 1.290 1.029 1.00 78.69 82 VAL A C 1
ATOM 603 O O . VAL A 1 82 ? 7.674 1.283 1.818 1.00 78.69 82 VAL A O 1
ATOM 606 N N . ALA A 1 83 ? 5.925 0.232 0.884 1.00 75.94 83 ALA A N 1
ATOM 607 C CA . ALA A 1 83 ? 6.193 -1.053 1.519 1.00 75.94 83 ALA A CA 1
ATOM 608 C C . ALA A 1 83 ? 7.416 -1.729 0.862 1.00 75.94 83 ALA A C 1
ATOM 610 O O . ALA A 1 83 ? 7.418 -1.909 -0.359 1.00 75.94 83 ALA A O 1
ATOM 611 N N . PRO A 1 84 ? 8.440 -2.144 1.630 1.00 76.00 84 PRO A N 1
ATOM 612 C CA . PRO A 1 84 ? 9.551 -2.919 1.081 1.00 76.00 84 PRO A CA 1
ATOM 613 C C . PRO A 1 84 ? 9.066 -4.230 0.449 1.00 76.00 84 PRO A C 1
ATOM 615 O O . PRO A 1 84 ? 8.207 -4.907 1.016 1.00 76.00 84 PRO A O 1
ATOM 618 N N . GLY A 1 85 ? 9.609 -4.587 -0.714 1.00 77.19 85 GLY A N 1
ATOM 619 C CA . GLY A 1 85 ? 9.263 -5.799 -1.462 1.00 77.19 85 GLY A CA 1
ATOM 620 C C . GLY A 1 85 ? 7.920 -5.710 -2.191 1.00 77.19 85 GLY A C 1
ATOM 621 O O . GLY A 1 85 ? 7.312 -6.737 -2.492 1.00 77.19 85 GLY A O 1
ATOM 622 N N . SER A 1 86 ? 7.392 -4.500 -2.400 1.00 77.25 86 SER A N 1
ATOM 623 C CA . SER A 1 86 ? 6.108 -4.292 -3.087 1.00 77.25 86 SER A CA 1
ATOM 624 C C . SER A 1 86 ? 6.228 -3.677 -4.473 1.00 77.25 86 SER A C 1
ATOM 626 O O . SER A 1 86 ? 5.241 -3.679 -5.200 1.00 77.25 86 SER A O 1
ATOM 628 N N . VAL A 1 87 ? 7.398 -3.149 -4.832 1.00 82.62 87 VAL A N 1
ATOM 629 C CA . VAL A 1 87 ? 7.568 -2.414 -6.085 1.00 82.62 87 VAL A CA 1
ATOM 630 C C . VAL A 1 87 ? 7.829 -3.391 -7.225 1.00 82.62 87 VAL A C 1
ATOM 632 O O . VAL A 1 87 ? 8.685 -4.268 -7.138 1.00 82.62 87 VAL A O 1
ATOM 635 N N . SER A 1 88 ? 7.098 -3.226 -8.313 1.00 83.62 88 SER A N 1
ATOM 636 C CA . SER A 1 88 ? 7.316 -3.932 -9.570 1.00 83.62 88 SER A CA 1
ATOM 637 C C . SER A 1 88 ? 7.242 -2.924 -10.704 1.00 83.62 88 SER A C 1
ATOM 639 O O . SER A 1 88 ? 6.425 -2.009 -10.670 1.00 83.62 88 SER A O 1
ATOM 641 N N . VAL A 1 89 ? 8.139 -3.030 -11.674 1.00 84.69 89 VAL A N 1
ATOM 642 C CA . VAL A 1 89 ? 8.190 -2.132 -12.828 1.00 84.69 89 VAL A CA 1
ATOM 643 C C . VAL A 1 89 ? 8.174 -2.979 -14.082 1.00 84.69 89 VAL A C 1
ATOM 645 O O . VAL A 1 89 ? 8.995 -3.885 -14.219 1.00 84.69 89 VAL A O 1
ATOM 648 N N . SER A 1 90 ? 7.265 -2.673 -15.003 1.00 84.19 90 SER A N 1
ATOM 649 C CA . SER A 1 90 ? 7.168 -3.366 -16.282 1.00 84.19 90 SER A CA 1
ATOM 650 C C . SER A 1 90 ? 7.073 -2.382 -17.442 1.00 84.19 90 SER A C 1
ATOM 652 O O . SER A 1 90 ? 6.399 -1.362 -17.344 1.00 84.19 90 SER A O 1
ATOM 654 N N . ASP A 1 91 ? 7.740 -2.713 -18.549 1.00 80.38 91 ASP A N 1
ATOM 655 C CA . ASP A 1 91 ? 7.583 -2.048 -19.854 1.00 80.38 91 ASP A CA 1
ATOM 656 C C . ASP A 1 91 ? 6.709 -2.882 -20.827 1.00 80.38 91 ASP A C 1
ATOM 658 O O . ASP A 1 91 ? 6.710 -2.673 -22.044 1.00 80.38 91 ASP A O 1
ATOM 662 N N . GLY A 1 92 ? 6.019 -3.908 -20.305 1.00 76.69 92 GLY A N 1
ATOM 663 C CA . GLY A 1 92 ? 5.244 -4.893 -21.066 1.00 76.69 92 GLY A CA 1
ATOM 664 C C . GLY A 1 92 ? 6.062 -6.034 -21.692 1.00 76.69 92 GLY A C 1
ATOM 665 O O . GLY A 1 92 ? 5.473 -7.010 -22.161 1.00 76.69 92 GLY A O 1
ATOM 666 N N . THR A 1 93 ? 7.397 -5.950 -21.699 1.00 77.81 93 THR A N 1
ATOM 667 C CA . THR A 1 93 ? 8.309 -6.983 -22.236 1.00 77.81 93 THR A CA 1
ATOM 668 C C . THR A 1 93 ? 9.326 -7.474 -21.201 1.00 77.81 93 THR A C 1
ATOM 670 O O . THR A 1 93 ? 9.663 -8.656 -21.185 1.00 77.81 93 THR A O 1
ATOM 673 N N . GLN A 1 94 ? 9.807 -6.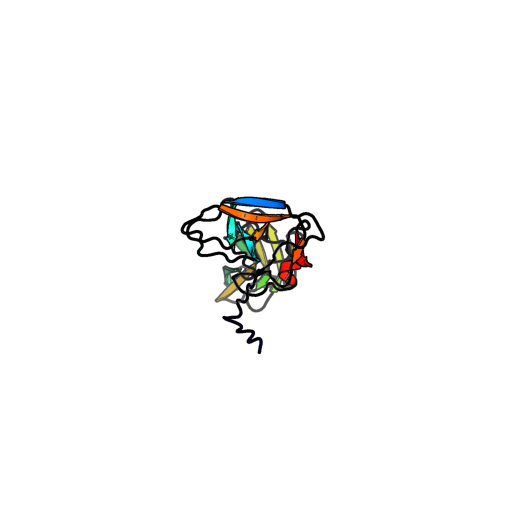569 -20.359 1.00 82.38 94 GLN A N 1
ATOM 674 C CA . GLN A 1 94 ? 10.759 -6.741 -19.274 1.00 82.38 94 GLN A CA 1
ATOM 675 C C . GLN A 1 94 ? 10.053 -6.429 -17.954 1.00 82.38 94 GLN A C 1
ATOM 677 O O . GLN A 1 94 ? 9.182 -5.554 -17.878 1.00 82.38 94 GLN A O 1
ATOM 682 N N . GLU A 1 95 ? 10.452 -7.138 -16.905 1.00 84.81 95 GLU A N 1
ATOM 683 C CA . GLU A 1 95 ? 9.936 -6.935 -15.556 1.00 84.81 95 GLU A CA 1
ATOM 684 C C . GLU A 1 95 ? 11.102 -6.812 -14.572 1.00 84.81 95 GLU A C 1
ATOM 686 O O . GLU A 1 95 ? 12.066 -7.585 -14.601 1.00 84.81 95 GLU A O 1
ATOM 691 N N . LEU A 1 96 ? 11.021 -5.810 -13.700 1.00 85.06 96 LEU A N 1
ATOM 692 C CA . LEU A 1 96 ? 11.895 -5.669 -12.548 1.00 85.06 96 LEU A CA 1
ATOM 693 C C . LEU A 1 96 ? 11.052 -5.746 -11.285 1.00 85.06 96 LEU A C 1
ATOM 695 O O . LEU A 1 96 ? 10.057 -5.038 -11.142 1.00 85.06 96 LEU A O 1
ATOM 699 N N . VAL A 1 97 ? 11.491 -6.577 -10.353 1.00 85.19 97 VAL A N 1
ATOM 700 C CA . VAL A 1 97 ? 10.802 -6.841 -9.095 1.00 85.19 97 VAL A CA 1
ATOM 701 C C . VAL A 1 97 ? 11.704 -6.433 -7.942 1.00 85.19 97 VAL A C 1
ATOM 703 O O . VAL A 1 97 ? 12.910 -6.674 -7.953 1.00 85.19 97 VAL A O 1
ATOM 706 N N . ASP A 1 98 ? 11.116 -5.796 -6.942 1.00 85.31 98 ASP A N 1
ATOM 707 C CA . ASP A 1 98 ? 11.791 -5.386 -5.720 1.00 85.31 98 ASP A CA 1
ATOM 708 C C . ASP A 1 98 ? 12.200 -6.574 -4.841 1.00 85.31 98 ASP A C 1
ATOM 710 O O . ASP A 1 98 ? 11.393 -7.458 -4.545 1.00 85.31 98 ASP A O 1
ATOM 714 N N . ASP A 1 99 ? 13.454 -6.570 -4.387 1.00 79.19 99 ASP A N 1
ATOM 715 C CA . ASP A 1 99 ? 14.012 -7.576 -3.479 1.00 79.19 99 ASP A CA 1
ATOM 716 C C . ASP A 1 99 ? 13.711 -7.293 -1.995 1.00 79.19 99 ASP A C 1
ATOM 718 O O . ASP A 1 99 ? 13.965 -8.138 -1.134 1.00 79.19 99 ASP A O 1
ATOM 722 N N . GLY A 1 100 ? 13.141 -6.122 -1.686 1.00 76.88 100 GLY A N 1
ATOM 723 C CA . GLY A 1 100 ? 12.839 -5.691 -0.318 1.00 76.88 100 GLY A CA 1
ATOM 724 C C . GLY A 1 100 ? 14.032 -5.103 0.439 1.00 76.88 100 GLY A C 1
ATOM 725 O O . GLY A 1 100 ? 13.878 -4.659 1.580 1.00 76.88 100 GLY A O 1
ATOM 726 N N . GLU A 1 101 ? 15.206 -5.051 -0.189 1.00 77.44 101 GLU A N 1
ATOM 727 C CA . GLU A 1 101 ? 16.433 -4.432 0.322 1.00 77.44 101 GLU A CA 1
ATOM 728 C C . GLU A 1 101 ? 16.721 -3.085 -0.367 1.00 77.44 101 GLU A C 1
ATOM 730 O O . GLU A 1 101 ? 17.716 -2.416 -0.069 1.00 77.44 101 GLU A O 1
ATOM 735 N N . GLY A 1 102 ? 15.802 -2.641 -1.228 1.00 79.06 102 GLY A N 1
ATOM 736 C CA . GLY A 1 102 ? 15.865 -1.396 -1.982 1.00 79.06 102 GLY A CA 1
ATOM 737 C C . GLY A 1 102 ? 16.383 -1.576 -3.401 1.00 79.06 102 GLY A C 1
ATOM 738 O O . GLY A 1 102 ? 16.539 -0.565 -4.084 1.00 79.06 102 GLY A O 1
ATOM 739 N N . ASN A 1 103 ? 16.651 -2.802 -3.863 1.00 86.50 103 ASN A N 1
ATOM 740 C CA . ASN A 1 103 ? 17.081 -3.042 -5.238 1.00 86.50 103 ASN A CA 1
ATOM 741 C C . ASN A 1 103 ? 15.948 -3.654 -6.059 1.00 86.50 103 ASN A C 1
ATOM 743 O O . ASN A 1 103 ? 15.165 -4.471 -5.587 1.00 86.50 103 ASN A O 1
ATOM 747 N N . LEU A 1 104 ? 15.901 -3.275 -7.331 1.00 85.19 104 LEU A N 1
ATOM 748 C CA . LEU A 1 104 ? 15.018 -3.891 -8.310 1.00 85.19 104 LEU A CA 1
ATOM 749 C C . LEU A 1 104 ? 15.851 -4.872 -9.131 1.00 85.19 104 LEU A C 1
ATOM 751 O O . LEU A 1 104 ? 16.848 -4.476 -9.742 1.00 85.19 104 LEU A O 1
ATOM 755 N N . VAL A 1 105 ? 15.450 -6.139 -9.109 1.00 83.31 105 VAL A N 1
ATOM 756 C CA . VAL A 1 105 ? 16.125 -7.262 -9.765 1.00 83.31 105 VAL A CA 1
ATOM 757 C C . VAL A 1 105 ? 15.218 -7.878 -10.829 1.00 83.31 105 VAL A C 1
ATOM 759 O O . VAL A 1 105 ? 13.997 -7.839 -10.714 1.00 83.31 105 VAL A O 1
ATOM 762 N N . GLY A 1 106 ? 15.803 -8.462 -11.873 1.00 84.19 106 GLY A N 1
ATOM 763 C CA . GLY A 1 106 ? 15.052 -9.063 -12.978 1.00 84.19 106 GLY A CA 1
ATOM 764 C C . GLY A 1 106 ? 15.748 -8.805 -14.305 1.00 84.19 106 GLY A C 1
ATOM 765 O O . GLY A 1 106 ? 16.950 -9.042 -14.431 1.00 84.19 106 GLY A O 1
ATOM 766 N N . ASP A 1 107 ? 15.008 -8.263 -15.268 1.00 81.69 107 ASP A N 1
ATOM 767 C CA . ASP A 1 107 ? 15.510 -7.921 -16.605 1.00 81.69 107 ASP A CA 1
ATOM 768 C C . ASP A 1 107 ? 16.195 -6.538 -16.652 1.00 81.69 107 ASP A C 1
ATOM 770 O O . ASP A 1 107 ? 16.143 -5.799 -17.637 1.00 81.69 107 ASP A O 1
ATOM 774 N N . GLY A 1 108 ? 16.853 -6.162 -15.558 1.00 82.06 108 GLY A N 1
ATOM 775 C CA . GLY A 1 108 ? 17.510 -4.877 -15.383 1.00 82.06 108 GLY A CA 1
ATOM 776 C C . GLY A 1 108 ? 18.053 -4.698 -13.968 1.00 82.06 108 GLY A C 1
ATOM 777 O O . GLY A 1 108 ? 17.934 -5.584 -13.124 1.00 82.06 108 GLY A O 1
ATOM 778 N N . ASP A 1 109 ? 18.637 -3.530 -13.722 1.00 84.19 109 ASP A N 1
ATOM 779 C CA . ASP A 1 109 ? 19.102 -3.104 -12.406 1.00 84.19 109 ASP A CA 1
ATOM 780 C C . ASP A 1 109 ? 18.352 -1.838 -12.005 1.00 84.19 109 ASP A C 1
ATOM 782 O O . ASP A 1 109 ? 18.326 -0.853 -12.746 1.00 84.19 109 ASP A O 1
ATOM 786 N N . GLY A 1 110 ? 17.795 -1.803 -10.804 1.00 84.31 110 GLY A N 1
ATOM 787 C CA . GLY A 1 110 ? 17.191 -0.587 -10.286 1.00 84.31 110 GLY A CA 1
ATOM 788 C C . GLY A 1 110 ? 17.374 -0.420 -8.793 1.00 84.31 110 GLY A C 1
ATOM 789 O O . GLY A 1 110 ? 17.863 -1.300 -8.091 1.00 84.31 110 GLY A O 1
ATOM 790 N N . TYR A 1 111 ? 16.989 0.750 -8.317 1.00 87.94 111 TYR A N 1
ATOM 791 C CA . TYR A 1 111 ? 16.992 1.093 -6.911 1.00 87.94 111 TYR A CA 1
ATOM 792 C C . TYR A 1 111 ? 15.716 1.851 -6.576 1.00 87.94 111 TYR A C 1
ATOM 794 O O . TYR A 1 111 ? 15.301 2.741 -7.324 1.00 87.94 111 TYR A O 1
ATOM 802 N N . VAL A 1 112 ? 15.135 1.533 -5.426 1.00 86.56 112 VAL A N 1
ATOM 803 C CA . VAL A 1 112 ? 14.000 2.247 -4.861 1.00 86.56 112 VAL A CA 1
ATOM 804 C C . VAL A 1 112 ? 14.300 2.683 -3.431 1.00 86.56 112 VAL A C 1
ATOM 806 O O . VAL A 1 112 ? 14.749 1.923 -2.576 1.00 86.56 112 VAL A O 1
ATOM 809 N N . ASN A 1 113 ? 14.037 3.956 -3.153 1.00 84.50 113 ASN A N 1
ATOM 810 C CA . ASN A 1 113 ? 14.102 4.514 -1.817 1.00 84.50 113 ASN A CA 1
ATOM 811 C C . ASN A 1 113 ? 12.704 4.526 -1.201 1.00 84.50 113 ASN A C 1
ATOM 813 O O . ASN A 1 113 ? 11.929 5.456 -1.421 1.00 84.50 113 ASN A O 1
ATOM 817 N N . TYR A 1 114 ? 12.405 3.544 -0.353 1.00 81.00 114 TYR A N 1
ATOM 818 C CA . TYR A 1 114 ? 11.099 3.423 0.306 1.00 81.00 114 TYR A CA 1
ATOM 819 C C . TYR A 1 114 ? 10.699 4.633 1.159 1.00 81.00 114 TYR A C 1
ATOM 821 O O . TYR A 1 114 ? 9.516 4.862 1.404 1.00 81.00 114 TYR A O 1
ATOM 829 N N . LYS A 1 115 ? 11.679 5.413 1.636 1.00 77.19 115 LYS A N 1
ATOM 830 C CA . LYS A 1 115 ? 11.430 6.575 2.494 1.00 77.19 115 LYS A CA 1
ATOM 831 C C . LYS A 1 115 ? 11.041 7.812 1.694 1.00 77.19 115 LYS A C 1
ATOM 833 O O . LYS A 1 115 ? 10.253 8.614 2.184 1.00 77.19 115 LYS A O 1
ATOM 838 N N . THR A 1 116 ? 11.626 7.992 0.513 1.00 77.06 116 THR A N 1
ATOM 839 C CA . THR A 1 116 ? 11.397 9.180 -0.324 1.00 77.06 116 THR A CA 1
ATOM 840 C C . THR A 1 116 ? 10.561 8.891 -1.566 1.00 77.06 116 THR A C 1
ATOM 842 O O . THR A 1 116 ? 10.298 9.820 -2.317 1.00 77.06 116 THR A O 1
ATOM 845 N N . GLY A 1 117 ? 10.216 7.627 -1.828 1.00 75.81 117 GLY A N 1
ATOM 846 C CA . GLY A 1 117 ? 9.559 7.192 -3.064 1.00 75.81 117 GLY A CA 1
ATOM 847 C C . GLY A 1 117 ? 10.446 7.307 -4.309 1.00 75.81 117 GLY A C 1
ATOM 848 O O . GLY A 1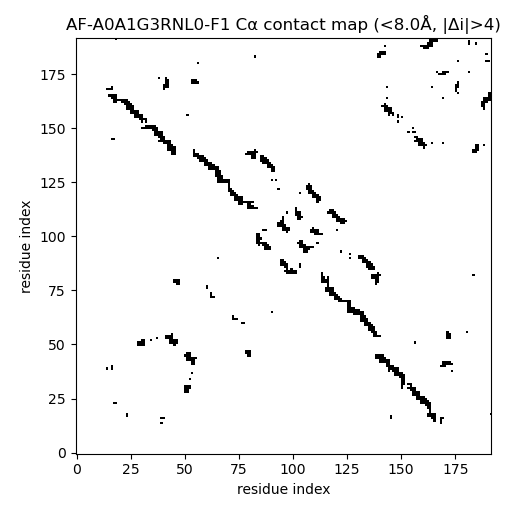 117 ? 9.969 7.105 -5.415 1.00 75.81 117 GLY A O 1
ATOM 849 N N . ALA A 1 118 ? 11.731 7.652 -4.173 1.00 83.62 118 ALA A N 1
ATOM 850 C CA . ALA A 1 118 ? 12.597 7.851 -5.334 1.00 83.62 118 ALA A CA 1
ATOM 851 C C . ALA A 1 118 ? 12.932 6.500 -5.966 1.00 83.62 118 ALA A C 1
ATOM 853 O O . ALA A 1 118 ? 13.507 5.643 -5.297 1.00 83.62 118 ALA A O 1
ATOM 854 N N . ILE A 1 119 ? 12.605 6.332 -7.243 1.00 84.81 119 ILE A N 1
ATOM 855 C CA . ILE A 1 119 ? 12.827 5.102 -7.996 1.00 84.81 119 ILE A CA 1
ATOM 856 C C . ILE A 1 119 ? 13.714 5.390 -9.205 1.00 84.81 119 ILE A C 1
ATOM 858 O O . ILE A 1 119 ? 13.576 6.405 -9.885 1.00 84.81 119 ILE A O 1
ATOM 862 N N . SER A 1 120 ? 14.673 4.505 -9.446 1.00 86.00 120 SER A N 1
ATOM 863 C CA . SER A 1 120 ? 15.604 4.574 -10.564 1.00 86.00 120 SER A CA 1
ATOM 864 C C . SER A 1 120 ? 15.723 3.186 -11.162 1.00 86.00 120 SER A C 1
ATOM 866 O O . SER A 1 120 ? 16.298 2.300 -10.540 1.00 86.00 120 SER A O 1
ATOM 868 N N . VAL A 1 121 ? 15.237 3.012 -12.379 1.00 85.88 121 VAL A N 1
ATOM 869 C CA . VAL A 1 121 ? 15.210 1.735 -13.090 1.00 85.88 121 VAL A CA 1
ATOM 870 C C . VAL A 1 121 ? 16.142 1.830 -14.281 1.00 85.88 121 VAL A C 1
ATOM 872 O O . VAL A 1 121 ? 16.121 2.816 -15.018 1.00 85.88 121 VAL A O 1
ATOM 875 N N . LYS A 1 122 ? 16.972 0.810 -14.472 1.00 86.81 122 LYS A N 1
ATOM 876 C CA . LYS A 1 122 ? 17.753 0.611 -15.682 1.00 86.81 122 LYS A CA 1
ATOM 877 C C . LYS A 1 122 ? 17.387 -0.737 -16.297 1.00 86.81 122 LYS A C 1
ATOM 879 O O . LYS A 1 122 ? 17.752 -1.770 -15.748 1.00 86.81 122 LYS A O 1
ATOM 884 N N . PHE A 1 123 ? 16.743 -0.726 -17.454 1.00 82.81 123 PHE A N 1
ATOM 885 C CA . PHE A 1 123 ? 16.466 -1.948 -18.206 1.00 82.81 123 PHE A CA 1
ATOM 886 C C . PHE A 1 123 ? 17.736 -2.506 -18.864 1.00 82.81 123 PHE A C 1
ATOM 888 O O . PHE A 1 123 ? 18.681 -1.764 -19.159 1.00 82.81 123 PHE A O 1
ATOM 895 N N . ALA A 1 124 ? 17.773 -3.822 -19.089 1.00 80.62 124 ALA A N 1
ATOM 896 C CA . ALA A 1 124 ? 18.878 -4.480 -19.785 1.00 80.62 124 ALA A CA 1
ATOM 897 C C . ALA A 1 124 ? 18.897 -4.152 -21.288 1.00 80.62 124 ALA A C 1
ATOM 899 O O . ALA A 1 124 ? 19.971 -4.069 -21.888 1.00 80.62 124 ALA A O 1
ATOM 900 N N . ALA A 1 125 ? 17.720 -3.946 -21.881 1.00 79.44 125 ALA A N 1
ATOM 901 C CA . ALA A 1 125 ? 17.543 -3.415 -23.226 1.00 79.44 125 ALA A CA 1
ATOM 902 C C . ALA A 1 125 ? 16.631 -2.178 -23.184 1.00 79.44 125 ALA A C 1
ATOM 904 O O . ALA A 1 125 ? 15.710 -2.139 -22.366 1.00 79.44 125 ALA A O 1
ATOM 905 N N . PRO A 1 126 ? 16.850 -1.171 -24.050 1.00 75.81 126 PRO A N 1
ATOM 906 C CA . PRO A 1 126 ? 15.972 -0.012 -24.097 1.00 75.81 126 PRO A CA 1
ATOM 907 C C . PRO A 1 126 ? 14.543 -0.461 -24.452 1.00 75.81 126 PRO A C 1
ATOM 909 O O . PRO A 1 126 ? 14.381 -1.213 -25.423 1.00 75.81 126 PRO A O 1
ATOM 912 N N . PRO A 1 127 ? 13.519 -0.015 -23.702 1.00 77.50 127 PRO A N 1
ATOM 913 C CA . PRO A 1 127 ? 12.128 -0.341 -23.994 1.00 77.50 127 PRO A CA 1
ATOM 914 C C . PRO A 1 127 ? 11.750 0.081 -25.414 1.00 77.50 127 PRO A C 1
ATOM 916 O O . PRO A 1 127 ? 12.275 1.068 -25.940 1.00 77.50 127 PRO A O 1
ATOM 919 N N . ALA A 1 128 ? 10.840 -0.657 -26.053 1.00 75.88 128 ALA A N 1
ATOM 920 C CA . ALA A 1 128 ? 10.388 -0.325 -27.402 1.00 75.88 128 ALA A CA 1
ATOM 921 C C . ALA A 1 128 ? 9.817 1.106 -27.465 1.00 75.88 128 ALA A C 1
ATOM 923 O O . ALA A 1 128 ? 9.329 1.645 -26.474 1.00 75.88 128 ALA A O 1
ATOM 924 N N . SER A 1 129 ? 9.871 1.736 -28.641 1.00 73.50 129 SER A N 1
ATOM 925 C CA . SER A 1 129 ? 9.302 3.077 -28.808 1.00 73.50 129 SER A CA 1
ATOM 926 C C . SER A 1 129 ? 7.798 3.044 -28.509 1.00 73.50 129 SER A C 1
ATOM 928 O O . SER A 1 129 ? 7.086 2.248 -29.122 1.00 73.50 129 SER A O 1
ATOM 930 N N . LEU A 1 130 ? 7.342 3.917 -27.604 1.00 71.31 130 LEU A N 1
ATOM 931 C CA . LEU A 1 130 ? 5.979 3.983 -27.054 1.00 71.31 130 LEU A CA 1
ATOM 932 C C . LEU A 1 130 ? 5.595 2.816 -26.121 1.00 71.31 130 LEU A C 1
ATOM 934 O O . LEU A 1 130 ? 4.407 2.556 -25.940 1.00 71.31 130 LEU A O 1
ATOM 938 N N . ALA A 1 131 ? 6.565 2.088 -25.561 1.00 76.06 131 ALA A N 1
ATOM 939 C CA . ALA A 1 131 ? 6.295 1.163 -24.462 1.00 76.06 131 ALA A CA 1
ATOM 940 C C . ALA A 1 131 ? 6.112 1.960 -23.165 1.00 76.06 131 ALA A C 1
ATOM 942 O O . ALA A 1 131 ? 7.042 2.638 -22.733 1.00 76.06 131 ALA A O 1
ATOM 943 N N . GLU A 1 132 ? 4.926 1.891 -22.572 1.00 77.44 132 GLU A N 1
ATOM 944 C CA . GLU A 1 132 ? 4.616 2.547 -21.300 1.00 77.44 132 GLU A CA 1
ATOM 945 C C . GLU A 1 132 ? 5.360 1.829 -20.166 1.00 77.44 132 GLU A C 1
ATOM 947 O O . GLU A 1 132 ? 5.250 0.607 -20.023 1.00 77.44 132 GLU A O 1
ATOM 952 N N . VAL A 1 133 ? 6.157 2.569 -19.393 1.00 82.25 133 VAL A N 1
ATOM 953 C CA . VAL A 1 133 ? 6.888 2.030 -18.245 1.00 82.25 133 VAL A CA 1
ATOM 954 C C . VAL A 1 133 ? 6.059 2.277 -16.994 1.00 82.25 133 VAL A C 1
ATOM 956 O O . VAL A 1 133 ? 6.123 3.345 -16.388 1.00 82.25 133 VAL A O 1
ATOM 959 N N . VAL A 1 134 ? 5.310 1.262 -16.575 1.00 84.25 134 VAL A N 1
ATOM 960 C CA . VAL A 1 134 ? 4.423 1.350 -15.412 1.00 84.25 134 VAL A CA 1
ATOM 961 C C . VAL A 1 134 ? 5.114 0.762 -14.186 1.00 84.25 134 VAL A C 1
ATOM 963 O O . VAL A 1 134 ? 5.623 -0.362 -14.212 1.00 84.25 134 VAL A O 1
ATOM 966 N N . ALA A 1 135 ? 5.120 1.519 -13.092 1.00 82.81 135 ALA A N 1
ATOM 967 C CA . ALA A 1 135 ? 5.511 1.055 -11.772 1.00 82.81 135 ALA A CA 1
ATOM 968 C C . ALA A 1 135 ? 4.268 0.761 -10.933 1.00 82.81 135 ALA A C 1
ATOM 970 O O . ALA A 1 135 ? 3.458 1.644 -10.682 1.00 82.81 135 ALA A O 1
ATOM 971 N N . THR A 1 136 ? 4.139 -0.473 -10.461 1.00 84.81 136 THR A N 1
ATOM 972 C CA . THR A 1 136 ? 3.106 -0.881 -9.507 1.00 84.81 136 THR A CA 1
ATOM 973 C C . THR A 1 136 ? 3.728 -1.044 -8.128 1.00 84.81 136 THR A C 1
ATOM 975 O O . THR A 1 136 ? 4.760 -1.706 -7.988 1.00 84.81 136 THR A O 1
ATOM 978 N N . TYR A 1 137 ? 3.140 -0.436 -7.099 1.00 82.88 137 TYR A N 1
ATOM 979 C CA . TYR A 1 137 ? 3.668 -0.487 -5.737 1.00 82.88 137 TYR A CA 1
ATOM 980 C C . TYR A 1 137 ? 2.574 -0.425 -4.662 1.00 82.88 137 TYR A C 1
ATOM 982 O O . TYR A 1 137 ? 1.434 -0.047 -4.922 1.00 82.88 137 TYR A O 1
ATOM 990 N N . ALA A 1 138 ? 2.931 -0.779 -3.422 1.00 81.19 138 ALA A N 1
ATOM 991 C CA . ALA A 1 138 ? 2.033 -0.702 -2.269 1.00 81.19 138 ALA A CA 1
ATOM 992 C C . ALA A 1 138 ? 2.537 0.302 -1.224 1.00 81.19 138 ALA A C 1
ATOM 994 O O . ALA A 1 138 ? 3.738 0.402 -0.951 1.00 81.19 138 ALA A O 1
ATOM 995 N N . ASN A 1 139 ? 1.616 1.002 -0.561 1.00 80.25 139 ASN A N 1
ATOM 996 C CA . ASN A 1 139 ? 1.970 1.874 0.562 1.00 80.25 139 ASN A CA 1
ATOM 997 C C . ASN A 1 139 ? 2.327 1.058 1.800 1.00 80.25 139 ASN A C 1
ATOM 999 O O . ASN A 1 139 ? 1.837 -0.046 1.996 1.00 80.25 139 ASN A O 1
ATOM 1003 N N . LYS A 1 140 ? 3.150 1.598 2.695 1.00 80.38 140 LYS A N 1
ATOM 1004 C CA . LYS A 1 140 ? 3.489 0.899 3.933 1.00 80.38 140 LYS A CA 1
ATOM 1005 C C . LYS A 1 140 ? 2.291 0.884 4.899 1.00 80.38 140 LYS A C 1
ATOM 1007 O O . LYS A 1 140 ? 1.881 1.958 5.350 1.00 80.38 140 LYS A O 1
ATOM 1012 N N . PRO A 1 141 ? 1.730 -0.289 5.256 1.00 79.56 141 PRO A N 1
ATOM 1013 C CA . PRO A 1 141 ? 0.622 -0.344 6.197 1.00 79.56 141 PRO A CA 1
ATOM 1014 C C . PRO A 1 141 ? 1.117 -0.038 7.615 1.00 79.56 141 PRO A C 1
ATOM 1016 O O . PRO A 1 141 ? 2.113 -0.580 8.085 1.00 79.56 141 PRO A O 1
ATOM 1019 N N . GLU A 1 142 ? 0.390 0.825 8.309 1.00 77.44 142 GLU A N 1
ATOM 1020 C CA . GLU A 1 142 ? 0.697 1.299 9.664 1.00 77.44 142 GLU A CA 1
ATOM 1021 C C . GLU A 1 142 ? -0.224 0.671 10.713 1.00 77.44 142 GLU A C 1
ATOM 1023 O O . GLU A 1 142 ? 0.091 0.655 11.903 1.00 77.44 142 GLU A O 1
ATOM 1028 N N . GLY A 1 143 ? -1.367 0.130 10.286 1.00 82.62 143 GLY A N 1
ATOM 1029 C CA . GLY A 1 143 ? -2.288 -0.522 11.198 1.00 82.62 143 GLY A CA 1
ATOM 1030 C C . GLY A 1 143 ? -3.656 -0.824 10.612 1.00 82.62 143 GLY A C 1
ATOM 1031 O O . GLY A 1 143 ? -3.871 -0.797 9.400 1.00 82.62 143 GLY A O 1
ATOM 1032 N N . VAL A 1 144 ? -4.596 -1.110 11.512 1.00 84.25 144 VAL A N 1
ATOM 1033 C CA . VAL A 1 144 ? -5.992 -1.435 11.184 1.00 84.25 144 VAL A CA 1
ATOM 1034 C C . VAL A 1 144 ? -6.937 -0.552 11.996 1.00 84.25 144 VAL A C 1
ATOM 1036 O O . VAL A 1 144 ? -6.747 -0.396 13.206 1.00 84.25 144 VAL A O 1
ATOM 1039 N N . LEU A 1 145 ? -7.976 0.010 11.369 1.00 82.56 145 LEU A N 1
ATOM 1040 C CA . LEU A 1 145 ? -8.992 0.778 12.095 1.00 82.56 145 LEU A CA 1
ATOM 1041 C C . LEU A 1 145 ? -9.902 -0.111 12.944 1.00 82.56 145 LEU A C 1
ATOM 1043 O O . LEU A 1 145 ? -10.416 -1.133 12.490 1.00 82.56 145 LEU A O 1
ATOM 1047 N N . VAL A 1 146 ? -10.194 0.342 14.165 1.00 83.88 146 VAL A N 1
ATOM 1048 C CA . VAL A 1 146 ? -11.145 -0.330 15.078 1.00 83.88 146 VAL A CA 1
ATOM 1049 C C . VAL A 1 146 ? -12.546 0.253 15.050 1.00 83.88 146 VAL A C 1
ATOM 1051 O O . VAL A 1 146 ? -13.445 -0.270 15.700 1.00 83.88 146 VAL A O 1
ATOM 1054 N N . GLN A 1 147 ? -12.741 1.339 14.316 1.00 81.25 147 GLN A N 1
ATOM 1055 C CA . GLN A 1 147 ? -14.032 1.989 14.172 1.00 81.25 147 GLN A CA 1
ATOM 1056 C C . GLN A 1 147 ? -14.170 2.500 12.746 1.00 81.25 147 GLN A C 1
ATOM 1058 O O . GLN A 1 147 ? -13.175 2.854 12.122 1.00 81.25 147 GLN A O 1
ATOM 1063 N N . THR A 1 148 ? -15.394 2.537 12.237 1.00 82.88 148 THR A N 1
ATOM 1064 C CA . THR A 1 148 ? -15.663 3.234 10.981 1.00 82.88 148 THR A CA 1
ATOM 1065 C C . THR A 1 148 ? -15.515 4.728 11.224 1.00 82.88 148 THR A C 1
ATOM 1067 O O . THR A 1 148 ? -16.068 5.239 12.198 1.00 82.88 148 THR A O 1
ATOM 1070 N N . VAL A 1 149 ? -14.787 5.416 10.351 1.00 79.81 149 VAL A N 1
ATOM 1071 C CA . VAL A 1 149 ? -14.575 6.862 10.436 1.00 79.81 149 VAL A CA 1
ATOM 1072 C C . VAL A 1 149 ? -14.924 7.491 9.099 1.00 79.81 149 VAL A C 1
ATOM 1074 O O . VAL A 1 149 ? -14.460 7.056 8.046 1.00 79.81 149 VAL A O 1
ATOM 1077 N N . ASP A 1 150 ? -15.752 8.526 9.155 1.00 81.06 150 ASP A N 1
ATOM 1078 C CA . ASP A 1 150 ? -16.079 9.361 8.008 1.00 81.06 150 ASP A CA 1
ATOM 1079 C C . ASP A 1 150 ? -15.154 10.582 8.013 1.00 81.06 150 ASP A C 1
ATOM 1081 O O . ASP A 1 150 ? -15.352 11.512 8.798 1.00 81.06 150 ASP A O 1
ATOM 1085 N N . THR A 1 151 ? -14.146 10.583 7.138 1.00 76.69 151 THR A N 1
ATOM 1086 C CA . THR A 1 151 ? -13.118 11.641 7.092 1.00 76.69 151 THR A CA 1
ATOM 1087 C C . THR A 1 151 ? -13.644 13.006 6.637 1.00 76.69 151 THR A C 1
ATOM 1089 O O . THR A 1 151 ? -12.922 13.998 6.714 1.00 76.69 151 THR A O 1
ATOM 1092 N N . THR A 1 152 ? -14.914 13.092 6.222 1.00 73.25 152 THR A N 1
ATOM 1093 C CA . THR A 1 152 ? -15.601 14.372 5.964 1.00 73.25 152 THR A CA 1
ATOM 1094 C C . THR A 1 152 ? -16.083 15.060 7.247 1.00 73.25 152 THR A C 1
ATOM 1096 O O . THR A 1 152 ? -16.409 16.247 7.240 1.00 73.25 152 THR A O 1
ATOM 1099 N N . LYS A 1 153 ? -16.160 14.320 8.362 1.00 71.12 153 LYS A N 1
ATOM 1100 C CA . LYS A 1 153 ? -16.684 14.800 9.654 1.00 71.12 153 LYS A CA 1
ATOM 1101 C C . LYS A 1 153 ? -15.696 14.625 10.797 1.00 71.12 153 LYS A C 1
ATOM 1103 O O . LYS A 1 153 ? -15.715 15.415 11.738 1.00 71.12 153 LYS A O 1
ATOM 1108 N N . GLU A 1 154 ? -14.863 13.595 10.729 1.00 76.31 154 GLU A N 1
ATOM 1109 C CA . GLU A 1 154 ? -13.920 13.220 11.773 1.00 76.31 154 GLU A CA 1
ATOM 1110 C C . GLU A 1 154 ? -12.517 13.083 11.183 1.00 76.31 154 GLU A C 1
ATOM 1112 O O . GLU A 1 154 ? -12.267 12.246 10.323 1.00 76.31 154 GLU A O 1
ATOM 1117 N N . THR A 1 155 ? -11.580 13.887 11.679 1.00 81.31 155 THR A N 1
ATOM 1118 C CA . THR A 1 155 ? -10.180 13.875 11.229 1.00 81.31 155 THR A CA 1
ATOM 1119 C C . THR A 1 155 ? -9.287 13.001 12.107 1.00 81.31 155 THR A C 1
ATOM 1121 O O . THR A 1 155 ? -8.073 13.077 11.994 1.00 81.31 155 THR A O 1
ATOM 1124 N N . VAL A 1 156 ? -9.854 12.192 13.011 1.00 81.12 156 VAL A N 1
ATOM 1125 C CA . VAL A 1 156 ? -9.089 11.333 13.927 1.00 81.12 156 VAL A CA 1
ATOM 1126 C C . VAL A 1 156 ? -9.658 9.922 13.911 1.00 81.12 156 VAL A C 1
ATOM 1128 O O . VAL A 1 156 ? -10.834 9.702 14.200 1.00 81.12 156 VAL A O 1
ATOM 1131 N N . GLY A 1 157 ? -8.801 8.950 13.609 1.00 81.81 157 GLY A N 1
ATOM 1132 C CA . GLY A 1 157 ? -9.137 7.534 13.578 1.00 81.81 157 GLY A CA 1
ATOM 1133 C C . GLY A 1 157 ? -8.455 6.768 14.700 1.00 81.81 157 GLY A C 1
ATOM 1134 O O . GLY A 1 157 ? -7.315 7.040 15.064 1.00 81.81 157 GLY A O 1
ATOM 1135 N N . ARG A 1 158 ? -9.153 5.780 15.265 1.00 85.12 158 ARG A N 1
ATOM 1136 C CA . ARG A 1 158 ? -8.553 4.837 16.214 1.00 85.12 158 ARG A CA 1
ATOM 1137 C C . ARG A 1 158 ? -7.924 3.694 15.429 1.00 85.12 158 ARG A C 1
ATOM 1139 O O . ARG A 1 158 ? -8.645 2.875 14.856 1.00 85.12 158 ARG A O 1
ATOM 1146 N N . VAL A 1 159 ? -6.598 3.645 15.430 1.00 85.19 159 VAL A N 1
ATOM 1147 C CA . VAL A 1 159 ? -5.806 2.682 14.661 1.00 85.19 159 VAL A CA 1
ATOM 1148 C C . VAL A 1 159 ? -5.054 1.760 15.616 1.00 85.19 159 VAL A C 1
ATOM 1150 O O . VAL A 1 159 ? -4.442 2.217 16.584 1.00 85.19 159 VAL A O 1
ATOM 1153 N N . ILE A 1 160 ? -5.106 0.452 15.364 1.00 84.81 160 ILE A N 1
ATOM 1154 C CA . ILE A 1 160 ? -4.244 -0.528 16.031 1.00 84.81 160 ILE A CA 1
ATOM 1155 C C . ILE A 1 160 ? -2.872 -0.455 15.383 1.00 84.81 160 ILE A C 1
ATOM 1157 O O . ILE A 1 160 ? -2.736 -0.815 14.219 1.00 84.81 160 ILE A O 1
ATOM 1161 N N . VAL A 1 161 ? -1.875 -0.038 16.154 1.00 82.38 161 VAL A N 1
ATOM 1162 C CA . VAL A 1 161 ? -0.470 0.032 15.716 1.00 82.38 161 VAL A CA 1
ATOM 1163 C C . VAL A 1 161 ? 0.371 -1.128 16.255 1.00 82.38 161 VAL A C 1
ATOM 1165 O O . VAL A 1 161 ? 1.518 -1.312 15.866 1.00 82.38 161 VAL A O 1
ATOM 1168 N N . HIS A 1 162 ? -0.178 -1.900 17.194 1.00 80.81 162 HIS A N 1
ATOM 1169 C CA . HIS A 1 162 ? 0.498 -3.036 17.810 1.00 80.81 162 HIS A CA 1
ATOM 1170 C C . HIS A 1 162 ? -0.531 -4.033 18.342 1.00 80.81 162 HIS A C 1
ATOM 1172 O O . HIS A 1 162 ? -1.551 -3.616 18.890 1.00 80.81 162 HIS A O 1
ATOM 1178 N N . GLY A 1 163 ? -0.240 -5.330 18.255 1.00 79.19 163 GLY A N 1
ATOM 1179 C CA . GLY A 1 163 ? -1.034 -6.412 18.838 1.00 79.19 163 GLY A CA 1
ATOM 1180 C C . GLY A 1 163 ? -1.582 -7.391 17.807 1.00 79.19 163 GLY A C 1
ATOM 1181 O O . GLY A 1 163 ? -1.125 -7.444 16.670 1.00 79.19 163 GLY A O 1
ATOM 1182 N N . THR A 1 164 ? -2.558 -8.200 18.216 1.00 78.50 164 THR A N 1
ATOM 1183 C CA . THR A 1 164 ? -3.170 -9.203 17.334 1.00 78.50 164 THR A CA 1
ATOM 1184 C C . THR A 1 164 ? -4.528 -8.751 16.815 1.00 78.50 164 THR A C 1
ATOM 1186 O O . THR A 1 164 ? -5.396 -8.341 17.590 1.00 78.50 164 THR A O 1
ATOM 1189 N N . VAL A 1 165 ? -4.723 -8.873 15.507 1.00 80.88 165 VAL A N 1
ATOM 1190 C CA . VAL A 1 165 ? -5.962 -8.560 14.791 1.00 80.88 165 VAL A CA 1
ATOM 1191 C C . VAL A 1 165 ? -6.585 -9.832 14.221 1.00 80.88 165 VAL A C 1
ATOM 1193 O O . VAL A 1 165 ? -5.886 -10.789 13.902 1.00 80.88 165 VAL A O 1
ATOM 1196 N N . VAL A 1 166 ? -7.913 -9.866 14.133 1.00 78.31 166 VAL A N 1
ATOM 1197 C CA . VAL A 1 166 ? -8.660 -11.011 13.592 1.00 78.31 166 VAL A CA 1
ATOM 1198 C C . VAL A 1 166 ? -8.599 -10.965 12.070 1.00 78.31 166 VAL A C 1
ATOM 1200 O O . VAL A 1 166 ? -9.292 -10.143 11.471 1.00 78.31 166 VAL A O 1
ATOM 1203 N N . ALA A 1 167 ? -7.823 -11.858 11.447 1.00 71.94 167 ALA A N 1
ATOM 1204 C CA . ALA A 1 167 ? -7.559 -11.839 10.001 1.00 71.94 167 ALA A CA 1
ATOM 1205 C C . ALA A 1 167 ? -8.843 -11.811 9.149 1.00 71.94 167 ALA A C 1
ATOM 1207 O O . ALA A 1 167 ? -8.933 -11.097 8.154 1.00 71.94 167 ALA A O 1
ATOM 1208 N N . ALA A 1 168 ? -9.878 -12.532 9.593 1.00 71.44 168 ALA A N 1
ATOM 1209 C CA . ALA A 1 168 ? -11.164 -12.643 8.904 1.00 71.44 168 ALA A CA 1
ATOM 1210 C C . ALA A 1 168 ? -11.960 -11.326 8.807 1.00 71.44 168 ALA A C 1
ATOM 1212 O O . ALA A 1 168 ? -12.886 -11.233 8.003 1.00 71.44 168 ALA A O 1
ATOM 1213 N N . ASN A 1 169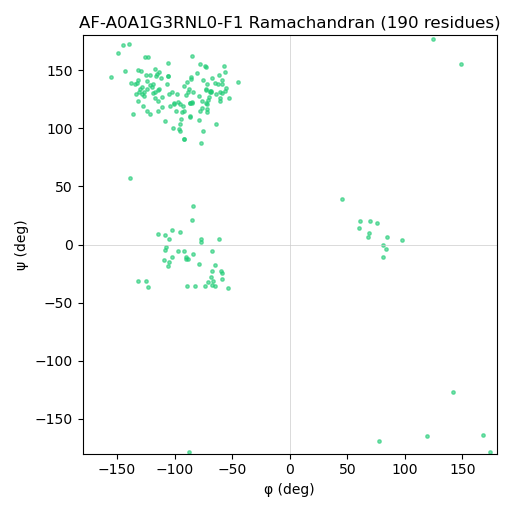 ? -11.630 -10.324 9.627 1.00 76.62 169 ASN A N 1
ATOM 1214 C CA . ASN A 1 169 ? -12.346 -9.049 9.681 1.00 76.62 169 ASN A CA 1
ATOM 1215 C C . ASN A 1 169 ? -11.543 -7.882 9.086 1.00 76.62 169 ASN A C 1
ATOM 1217 O O . ASN A 1 169 ? -11.968 -6.734 9.222 1.00 76.62 169 ASN A O 1
ATOM 1221 N N . ILE A 1 170 ? -10.403 -8.163 8.448 1.00 79.25 170 ILE A N 1
ATOM 1222 C CA . ILE A 1 170 ? -9.508 -7.145 7.892 1.00 79.25 170 ILE A CA 1
ATOM 1223 C C . ILE A 1 170 ? -9.862 -6.874 6.430 1.00 79.25 170 ILE A C 1
ATOM 1225 O O . ILE A 1 170 ? -10.116 -7.796 5.651 1.00 79.25 170 ILE A O 1
ATOM 1229 N N . LEU A 1 171 ? -9.875 -5.593 6.065 1.00 75.69 171 LEU A N 1
ATOM 1230 C CA . LEU A 1 171 ? -10.227 -5.116 4.734 1.00 75.69 171 LEU A CA 1
ATOM 1231 C C . LEU A 1 171 ? -9.095 -4.267 4.132 1.00 75.69 171 LEU A C 1
ATOM 1233 O O . LEU A 1 171 ? -8.512 -3.439 4.822 1.00 75.69 171 LEU A O 1
ATOM 1237 N N . VAL A 1 172 ? -8.834 -4.406 2.838 1.00 71.94 172 VAL A N 1
ATOM 1238 C CA . VAL A 1 172 ? -7.992 -3.521 2.015 1.00 71.94 172 VAL A CA 1
ATOM 1239 C C . VAL A 1 172 ? -8.911 -2.857 1.001 1.00 71.94 172 VAL A C 1
ATOM 1241 O O . VAL A 1 172 ? -9.654 -3.559 0.325 1.00 71.94 172 VAL A O 1
ATOM 1244 N N . ALA A 1 173 ? -8.952 -1.522 0.954 1.00 65.06 173 ALA A N 1
ATOM 1245 C CA . ALA A 1 173 ? -9.861 -0.776 0.068 1.00 65.06 173 ALA A CA 1
ATOM 1246 C C . ALA 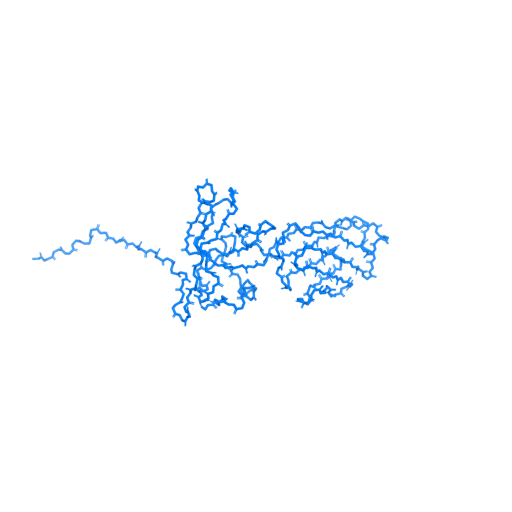A 1 173 ? -11.327 -1.300 0.047 1.00 65.06 173 ALA A C 1
ATOM 1248 O O . ALA A 1 173 ? -11.979 -1.346 -0.991 1.00 65.06 173 ALA A O 1
ATOM 1249 N N . ALA A 1 174 ? -11.856 -1.709 1.212 1.00 61.94 174 ALA A N 1
ATOM 1250 C CA . ALA A 1 174 ? -13.181 -2.330 1.397 1.00 61.94 174 ALA A CA 1
ATOM 1251 C C . ALA A 1 174 ? -13.378 -3.760 0.827 1.00 61.94 174 ALA A C 1
ATOM 1253 O O . ALA A 1 174 ? -14.491 -4.289 0.874 1.00 61.94 174 ALA A O 1
ATOM 1254 N N . VAL A 1 175 ? -12.308 -4.420 0.383 1.00 65.94 175 VAL A N 1
ATOM 1255 C CA . VAL A 1 175 ? -12.247 -5.837 -0.021 1.00 65.94 175 VAL A CA 1
ATOM 1256 C C . VAL A 1 175 ? -11.527 -6.651 1.061 1.00 65.94 175 VAL A C 1
ATOM 1258 O O . VAL A 1 175 ? -10.773 -6.092 1.846 1.00 65.94 175 VAL A O 1
ATOM 1261 N N . ALA A 1 176 ? -11.768 -7.961 1.165 1.00 66.94 176 ALA A N 1
ATOM 1262 C CA . ALA A 1 176 ? -11.047 -8.811 2.117 1.00 66.94 176 ALA A CA 1
ATOM 1263 C C . ALA A 1 176 ? -9.531 -8.774 1.856 1.00 66.94 176 ALA A C 1
ATOM 1265 O O . ALA A 1 176 ? -9.102 -8.962 0.719 1.00 66.94 176 ALA A O 1
ATOM 1266 N N . ALA A 1 177 ? -8.742 -8.547 2.909 1.00 69.19 177 ALA A N 1
ATOM 1267 C CA . ALA A 1 177 ? -7.285 -8.499 2.813 1.00 69.19 177 ALA A CA 1
ATOM 1268 C C . ALA A 1 177 ? -6.704 -9.848 2.354 1.00 69.19 177 ALA A C 1
ATOM 1270 O O . ALA A 1 177 ? -7.137 -10.911 2.815 1.00 69.19 177 ALA A O 1
ATOM 1271 N N . ALA A 1 178 ? -5.716 -9.812 1.458 1.00 65.62 178 ALA A N 1
ATOM 1272 C CA . ALA A 1 178 ? -5.024 -11.005 0.991 1.00 65.62 178 ALA A CA 1
ATOM 1273 C C . ALA A 1 178 ? -3.876 -11.390 1.940 1.00 65.62 178 ALA A C 1
ATOM 1275 O O . ALA A 1 178 ? -3.367 -10.582 2.716 1.00 65.62 178 ALA A O 1
ATOM 1276 N N . ALA A 1 179 ? -3.402 -12.635 1.841 1.00 60.25 179 ALA A N 1
ATOM 1277 C CA . ALA A 1 179 ? -2.273 -13.113 2.646 1.00 60.25 179 ALA A CA 1
ATOM 1278 C C . ALA A 1 179 ? -0.986 -12.287 2.444 1.00 60.25 179 ALA A C 1
ATOM 1280 O O . ALA A 1 179 ? -0.197 -12.139 3.377 1.00 60.25 179 ALA A O 1
ATOM 1281 N N . ALA A 1 180 ? -0.801 -11.716 1.248 1.00 61.62 180 ALA A N 1
ATOM 1282 C CA . ALA A 1 180 ? 0.305 -10.811 0.944 1.00 61.62 180 ALA A CA 1
ATOM 1283 C C . ALA A 1 180 ? 0.217 -9.489 1.728 1.00 61.62 180 ALA A C 1
ATOM 1285 O O . ALA A 1 180 ? 1.245 -8.936 2.106 1.00 61.62 180 ALA A O 1
ATOM 1286 N N . ASP A 1 181 ? -0.990 -9.011 2.035 1.00 67.00 181 ASP A N 1
ATOM 1287 C CA . ASP A 1 181 ? -1.188 -7.785 2.813 1.00 67.00 181 ASP A CA 1
ATOM 1288 C C . ASP A 1 181 ? -0.868 -8.010 4.295 1.00 67.00 181 ASP A C 1
ATOM 1290 O O . ASP A 1 181 ? -0.265 -7.150 4.936 1.00 67.00 181 ASP A O 1
ATOM 1294 N N . PHE A 1 182 ? -1.170 -9.199 4.833 1.00 64.00 182 PHE A N 1
ATOM 1295 C CA . PHE A 1 182 ? -0.762 -9.574 6.194 1.00 64.00 182 PHE A CA 1
ATOM 1296 C C . PHE A 1 182 ? 0.755 -9.684 6.339 1.00 64.00 182 PHE A C 1
ATOM 1298 O O . PHE A 1 182 ? 1.292 -9.308 7.376 1.00 64.00 182 PHE A O 1
ATOM 1305 N N . ALA A 1 183 ? 1.454 -10.163 5.306 1.00 64.38 183 ALA A N 1
ATOM 1306 C CA . ALA A 1 183 ? 2.915 -10.230 5.307 1.00 64.38 183 ALA A CA 1
ATOM 1307 C C . ALA A 1 183 ? 3.575 -8.839 5.283 1.00 64.38 183 ALA A C 1
ATOM 1309 O O . ALA A 1 183 ? 4.719 -8.699 5.710 1.00 64.38 183 ALA A O 1
ATOM 1310 N N . ARG A 1 184 ? 2.854 -7.820 4.798 1.00 67.50 184 ARG A N 1
ATOM 1311 C CA . ARG A 1 184 ? 3.322 -6.429 4.712 1.00 67.50 184 ARG A CA 1
ATOM 1312 C C . ARG A 1 184 ? 3.009 -5.603 5.955 1.00 67.50 184 ARG A C 1
ATOM 1314 O O . ARG A 1 184 ? 3.551 -4.508 6.081 1.00 67.50 184 ARG A O 1
ATOM 1321 N N . MET A 1 185 ? 2.158 -6.097 6.862 1.00 68.12 185 MET A N 1
ATOM 1322 C CA . MET A 1 185 ? 1.906 -5.438 8.145 1.00 68.12 185 MET A CA 1
ATOM 1323 C C . MET A 1 185 ? 3.207 -5.293 8.935 1.00 68.12 185 MET A C 1
ATOM 1325 O O . MET A 1 185 ? 4.047 -6.193 8.938 1.00 68.12 185 MET A O 1
ATOM 1329 N N . GLU A 1 186 ? 3.365 -4.155 9.617 1.00 62.34 186 GLU A N 1
ATOM 1330 C CA . GLU A 1 186 ? 4.463 -3.949 10.562 1.00 62.34 186 GLU A CA 1
ATOM 1331 C C . GLU A 1 186 ? 4.628 -5.189 11.459 1.00 62.34 186 GLU A C 1
ATOM 1333 O O . GLU A 1 186 ? 3.622 -5.712 11.944 1.00 62.34 186 GLU A O 1
ATOM 1338 N N . PRO A 1 187 ? 5.862 -5.630 11.775 1.00 59.84 187 PRO A N 1
ATOM 1339 C CA . PRO A 1 187 ? 6.143 -6.838 12.571 1.00 59.84 187 PRO A CA 1
ATOM 1340 C C . PRO A 1 187 ? 5.585 -6.805 14.006 1.00 59.84 187 PRO A C 1
ATOM 1342 O O . PRO A 1 187 ? 5.864 -7.685 14.820 1.00 59.84 187 PRO A O 1
ATOM 1345 N N . GLN A 1 188 ? 4.839 -5.760 14.341 1.00 64.88 188 GLN A N 1
ATOM 1346 C CA . GLN A 1 188 ? 4.182 -5.496 15.606 1.00 64.88 188 GLN A CA 1
ATOM 1347 C C . GLN A 1 188 ? 2.666 -5.737 15.563 1.00 64.88 188 GLN A C 1
ATOM 1349 O O . GLN A 1 188 ? 2.050 -5.832 16.626 1.00 64.88 188 GLN A O 1
ATOM 1354 N N . VAL A 1 189 ? 2.065 -5.852 14.373 1.00 68.94 189 VAL A N 1
ATOM 1355 C CA . VAL A 1 189 ? 0.646 -6.166 14.172 1.00 68.94 189 VAL A CA 1
ATOM 1356 C C . VAL A 1 189 ? 0.537 -7.525 13.486 1.00 68.94 189 VAL A C 1
ATOM 1358 O O . VAL A 1 189 ? 0.959 -7.686 12.348 1.00 68.94 189 VAL A O 1
ATOM 1361 N N . TYR A 1 190 ? -0.040 -8.507 14.178 1.00 66.62 190 TYR A N 1
ATOM 1362 C CA . TYR A 1 190 ? -0.187 -9.871 13.662 1.00 66.62 190 TYR A CA 1
ATOM 1363 C C . TYR A 1 190 ? -1.647 -10.194 13.372 1.00 66.62 190 TYR A C 1
ATOM 1365 O O . 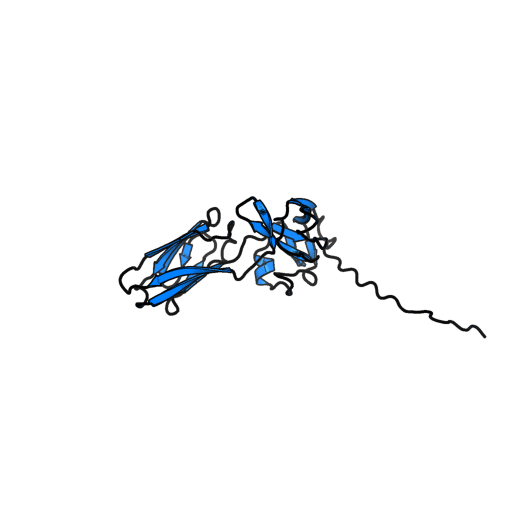TYR A 1 190 ? -2.497 -10.090 14.258 1.00 66.62 190 TYR A O 1
ATOM 1373 N N . ALA A 1 191 ? -1.929 -10.645 12.153 1.00 66.06 191 ALA A N 1
ATOM 1374 C CA . ALA A 1 191 ? -3.216 -11.226 11.798 1.00 66.06 191 ALA A CA 1
ATOM 1375 C C . ALA A 1 191 ? -3.232 -12.721 12.160 1.00 66.06 191 ALA A C 1
ATOM 1377 O O . ALA A 1 191 ? -2.369 -13.475 11.708 1.00 66.06 191 ALA A O 1
ATOM 1378 N N . ILE A 1 192 ? -4.189 -13.130 13.000 1.00 60.97 192 ILE A N 1
ATOM 1379 C CA . ILE A 1 192 ? -4.406 -14.522 13.447 1.00 60.97 192 ILE A CA 1
ATOM 1380 C C . ILE A 1 192 ? -5.845 -14.939 13.136 1.00 60.97 192 ILE A C 1
ATOM 1382 O O . ILE A 1 192 ? -6.748 -14.067 13.221 1.00 60.97 192 ILE A O 1
#

Sequence (192 aa):
MAFDAKLGTQSVIDKQIINGTHPAIVLPLDMKADNGSINVGQMVAKDSNGDIVAYDNDIEEDLGDGDAAVERFTGILASYPVAPGSVSVSDGTQELVDDGEGNLVGDGDGYVNYKTGAISVKFAAPPASLAEVVATYANKPEGVLVQTVDTTKETVGRVIVHGTVVAANILVAAVAAAAADFARMEPQVYAI

Radius of gyration: 21.12 Å; Cα contacts (8 Å, |Δi|>4): 484; chains: 1; bounding box: 70×38×57 Å

Foldseek 3Di:
DDDPPPPDDDDDDDQAWADPPWDWDWDKFFADAPLFKAAAQFWWFAFPVRHIHGWDLWDKDWQDFFQQPDQKTKDADRGALFQQQRKWKDLPPWIWTGPSPQWTDGQWTWGADNHGSIIMTGGVGGRDGGRTIMMTTTGQTQFGFRHIDGSNVDRITTGGRAHETAQQSHDHVNHRDDPVVQVRRDPRYHHD

pLDDT: mean 76.75, std 7.3, range [51.47, 87.94]